Protein AF-A0AAC9NHQ9-F1 (afdb_monomer_lite)

Foldseek 3Di:
DDEDADACDPVNLVVQLDDDAADAAAEYEYDDLHELDDAGAHEEHQHAAYEYEYEDQYEHEQYEYEYEQHAQYEYEYANHEYYNYEYEYEAHENYEDEYNHAYEYYNYEYEYYQHAAAEYEYLAEYYNYEYYYAHDCPHPHAYEYEYRQDDDAYEHEQYEEEHHAHAQHEYEYHQPDAYEYEQYEEEYEQHAQYEYEYARHEYANYEYYYEAHAAYEYDYNAAEHEHYEEEAYQHAQYEYEYCAYEHYEYENYQHAQYEYYNVQHYDPYEYEDAAHAAYEYAQWADYEYEYHPDYQYEYEHEPPDVLGNFEYEYEPDDQVRYDYHYPDPPDQPDDWDWDDDPQWIWTDSDPGHIYIYHNDPDDDD

Structure (mmCIF, N/CA/C/O backbone):
data_AF-A0AAC9NHQ9-F1
#
_entry.id   AF-A0AAC9NHQ9-F1
#
loop_
_atom_site.group_PDB
_atom_site.id
_atom_site.type_symbol
_atom_site.label_atom_id
_atom_site.label_alt_id
_atom_site.label_comp_id
_atom_site.label_asym_id
_atom_site.label_entity_id
_atom_site.label_seq_id
_atom_site.pdbx_PDB_ins_code
_atom_site.Cartn_x
_atom_site.Cartn_y
_atom_site.Cartn_z
_atom_site.occupancy
_atom_site.B_iso_or_equiv
_atom_site.auth_seq_id
_atom_site.auth_comp_id
_atom_site.auth_asym_id
_atom_site.auth_atom_id
_atom_site.pdbx_PDB_model_num
ATOM 1 N N . MET A 1 1 ? -25.633 6.138 29.333 1.00 62.59 1 MET A N 1
ATOM 2 C CA . MET A 1 1 ? -24.219 5.994 29.745 1.00 62.59 1 MET A CA 1
ATOM 3 C C . MET A 1 1 ? -24.090 5.727 31.250 1.00 62.59 1 MET A C 1
ATOM 5 O O . MET A 1 1 ? -24.700 6.446 32.037 1.00 62.59 1 MET A O 1
ATOM 9 N N . LYS A 1 2 ? -23.334 4.700 31.672 1.00 65.81 2 LYS A N 1
ATOM 10 C CA . LYS A 1 2 ? -23.013 4.432 33.091 1.00 65.81 2 LYS A CA 1
ATOM 11 C C . LYS A 1 2 ? -21.568 4.845 33.380 1.00 65.81 2 LYS A C 1
ATOM 13 O O . LYS A 1 2 ? -20.637 4.289 32.806 1.00 65.81 2 LYS A O 1
ATOM 18 N N . THR A 1 3 ? -21.390 5.789 34.298 1.00 68.69 3 THR A N 1
ATOM 19 C CA . THR A 1 3 ? -20.071 6.279 34.723 1.00 68.69 3 THR A CA 1
ATOM 20 C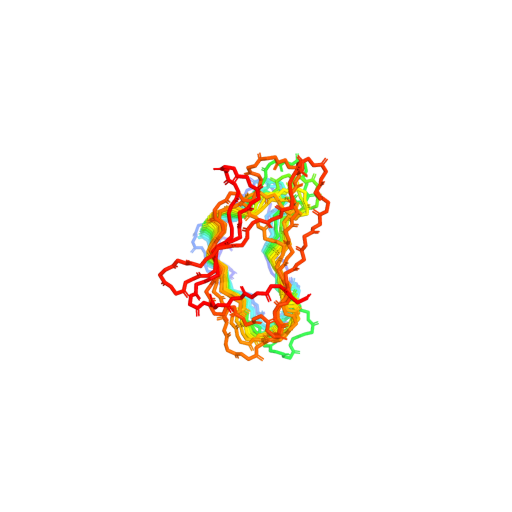 C . THR A 1 3 ? -19.572 5.521 35.950 1.00 68.69 3 THR A C 1
ATOM 22 O O . THR A 1 3 ? -20.324 5.317 36.907 1.00 68.69 3 THR A O 1
ATOM 25 N N . ILE A 1 4 ? -18.304 5.112 35.939 1.00 64.19 4 ILE A N 1
ATOM 26 C CA . ILE A 1 4 ? -17.660 4.365 37.022 1.00 64.19 4 ILE A CA 1
ATOM 27 C C . ILE A 1 4 ? -16.368 5.101 37.402 1.00 64.19 4 ILE A C 1
ATOM 29 O O . ILE A 1 4 ? -15.524 5.343 36.553 1.00 64.19 4 ILE A O 1
ATOM 33 N N . ASN A 1 5 ? -16.235 5.471 38.681 1.00 65.19 5 ASN A N 1
ATOM 34 C CA . ASN A 1 5 ? -15.087 6.222 39.227 1.00 65.19 5 ASN A CA 1
ATOM 35 C C . ASN A 1 5 ? -14.219 5.338 40.151 1.00 65.19 5 ASN A C 1
ATOM 37 O O . ASN A 1 5 ? -13.726 5.783 41.189 1.00 65.19 5 ASN A O 1
ATOM 41 N N . LYS A 1 6 ? -14.151 4.038 39.860 1.00 68.44 6 LYS A N 1
ATOM 42 C CA . LYS A 1 6 ? -13.441 3.007 40.633 1.00 68.44 6 LYS A CA 1
ATOM 43 C C . LYS A 1 6 ? -12.973 1.914 39.663 1.00 68.44 6 LYS A C 1
ATOM 45 O O . LYS A 1 6 ? -13.561 1.822 38.587 1.00 68.44 6 LYS A O 1
ATOM 50 N N . PRO A 1 7 ? -12.012 1.046 40.035 1.00 60.88 7 PRO A N 1
ATOM 51 C CA . PRO A 1 7 ? -11.641 -0.086 39.192 1.00 60.88 7 PRO A CA 1
ATOM 52 C C . PRO A 1 7 ? -12.875 -0.860 38.715 1.00 60.88 7 PRO A C 1
ATOM 54 O O . PRO A 1 7 ? -13.745 -1.192 39.530 1.00 60.88 7 PRO A O 1
ATOM 57 N N . PHE A 1 8 ? -12.957 -1.128 37.412 1.00 63.53 8 PHE A N 1
ATOM 58 C CA . PHE A 1 8 ? -14.065 -1.876 36.831 1.00 63.53 8 PHE A CA 1
ATOM 59 C C . PHE A 1 8 ? -13.963 -3.342 37.266 1.00 63.53 8 PHE A C 1
ATOM 61 O O . PHE A 1 8 ? -12.976 -4.020 36.989 1.00 63.53 8 PHE A O 1
ATOM 68 N N . THR A 1 9 ? -14.959 -3.829 38.006 1.00 60.94 9 THR A N 1
ATOM 69 C CA . THR A 1 9 ? -14.959 -5.193 38.557 1.00 60.94 9 THR A CA 1
ATOM 70 C C . THR A 1 9 ? -15.957 -6.099 37.842 1.00 60.94 9 THR A C 1
ATOM 72 O O . THR A 1 9 ? -16.913 -5.634 37.224 1.00 60.94 9 THR A O 1
ATOM 75 N N . ILE A 1 10 ? -15.809 -7.418 38.012 1.00 51.66 10 ILE A N 1
ATOM 76 C CA . ILE A 1 10 ? -16.763 -8.423 37.503 1.00 51.66 10 ILE A CA 1
ATOM 77 C C . ILE A 1 10 ? -18.204 -8.141 37.962 1.00 51.66 10 ILE A C 1
ATOM 79 O O . ILE A 1 10 ? -19.150 -8.344 37.204 1.00 51.66 10 IL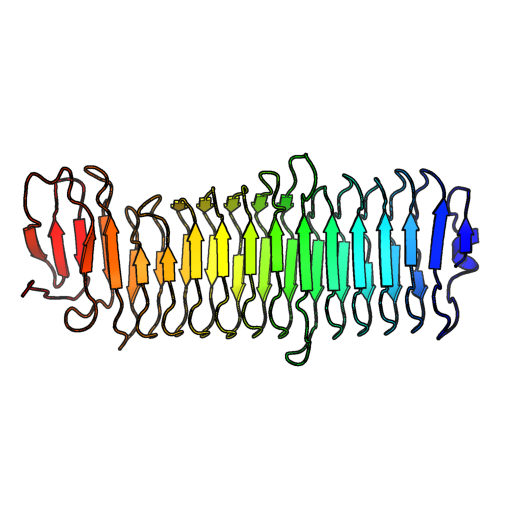E A O 1
ATOM 83 N N . ALA A 1 11 ? -18.386 -7.617 39.178 1.00 50.38 11 ALA A N 1
ATOM 84 C CA . ALA A 1 11 ? -19.703 -7.237 39.684 1.00 50.38 11 ALA A CA 1
ATOM 85 C C . ALA A 1 11 ? -20.326 -6.069 38.895 1.00 50.38 11 ALA A C 1
ATOM 87 O O . ALA A 1 11 ? -21.543 -6.030 38.717 1.00 50.38 11 ALA A O 1
ATOM 88 N N . ASP A 1 12 ? -19.505 -5.145 38.386 1.00 60.28 12 ASP A N 1
ATOM 89 C CA . ASP A 1 12 ? -19.971 -4.025 37.566 1.00 60.28 12 ASP A CA 1
ATOM 90 C C . ASP A 1 12 ? -20.407 -4.493 36.166 1.00 60.28 12 ASP A C 1
ATOM 92 O O . ASP A 1 12 ? -21.368 -3.943 35.621 1.00 60.28 12 ASP A O 1
ATOM 96 N N . ALA A 1 13 ? -19.756 -5.538 35.635 1.00 54.03 13 ALA A N 1
ATOM 97 C CA . ALA A 1 13 ? -20.045 -6.149 34.337 1.00 54.03 13 ALA A CA 1
ATOM 98 C C . ALA A 1 13 ? -21.298 -7.038 34.329 1.00 54.03 13 ALA A C 1
ATOM 100 O O . ALA A 1 13 ? -22.074 -7.006 33.375 1.00 54.03 13 ALA A O 1
ATOM 101 N N . LEU A 1 14 ? -21.543 -7.802 35.402 1.00 53.12 14 LEU A N 1
ATOM 102 C CA . LEU A 1 14 ? -22.734 -8.659 35.512 1.00 53.12 14 LEU A CA 1
ATOM 103 C C . LEU A 1 14 ? -24.044 -7.853 35.487 1.00 53.12 14 LEU A C 1
ATOM 105 O O . LEU A 1 14 ? -25.064 -8.353 35.019 1.00 53.12 14 LEU A O 1
ATOM 109 N N . GLY A 1 15 ? -24.013 -6.589 35.921 1.00 51.38 15 GLY A N 1
ATOM 110 C CA . GLY A 1 15 ? -25.149 -5.669 35.823 1.00 51.38 15 GLY A CA 1
ATOM 111 C C . GLY A 1 15 ? -25.357 -5.028 34.444 1.00 51.38 15 GLY A C 1
ATOM 112 O O . GLY A 1 15 ? -26.279 -4.231 34.304 1.00 51.38 15 GLY A O 1
ATOM 113 N N . LEU A 1 16 ? -24.501 -5.315 33.455 1.00 53.31 16 LEU A N 1
ATOM 114 C CA . LEU A 1 16 ? -24.476 -4.652 32.142 1.00 53.31 16 LEU A CA 1
ATOM 115 C C . LEU A 1 16 ? -24.485 -5.625 30.960 1.00 53.31 16 LEU A C 1
ATOM 117 O O . LEU A 1 16 ? -24.321 -5.186 29.828 1.00 53.31 16 LEU A O 1
ATOM 121 N N . SER A 1 17 ? -24.701 -6.925 31.196 1.00 50.94 17 SER A N 1
ATOM 122 C CA . SER A 1 17 ? -24.673 -7.949 30.134 1.00 50.94 17 SER A CA 1
ATOM 123 C C . SER A 1 17 ? -25.660 -7.707 28.976 1.00 50.94 17 SER A C 1
ATOM 125 O O . SER A 1 17 ? -25.557 -8.370 27.948 1.00 50.94 17 SER A O 1
ATOM 127 N N . TYR A 1 18 ? -26.573 -6.739 29.117 1.00 52.47 18 TYR A N 1
ATOM 128 C CA . TYR A 1 18 ? -27.372 -6.178 28.034 1.00 52.47 18 TYR A CA 1
ATOM 129 C C . TYR A 1 18 ? -27.864 -4.771 28.425 1.00 52.47 18 TYR A C 1
ATOM 131 O O . TYR A 1 18 ? -28.715 -4.647 29.312 1.00 52.47 18 TYR A O 1
ATOM 139 N N . ILE A 1 19 ? -27.341 -3.705 27.809 1.00 55.84 19 ILE A N 1
ATOM 140 C CA . ILE A 1 19 ? -27.966 -2.373 27.890 1.00 55.84 19 ILE A CA 1
ATOM 141 C C . ILE A 1 19 ? -28.959 -2.298 26.724 1.00 55.84 19 ILE A C 1
ATOM 143 O O . ILE A 1 19 ? -28.588 -2.507 25.577 1.00 55.84 19 ILE A O 1
ATOM 147 N N . GLY A 1 20 ? -30.243 -2.133 27.047 1.00 45.34 20 GLY A N 1
ATOM 148 C CA . GLY A 1 20 ? -31.373 -2.416 26.161 1.00 45.34 20 GLY A CA 1
ATOM 149 C C . GLY A 1 20 ? -31.352 -1.760 24.773 1.00 45.34 20 GLY A C 1
ATOM 150 O O . GLY A 1 20 ? -30.882 -0.646 24.578 1.00 45.34 20 GLY A O 1
ATOM 151 N N . ASN A 1 21 ? -31.949 -2.495 23.835 1.00 51.00 21 ASN A N 1
ATOM 152 C CA . ASN A 1 21 ? -32.133 -2.210 22.415 1.00 51.00 21 ASN A CA 1
ATOM 153 C C . ASN A 1 21 ? -32.737 -0.803 22.163 1.00 51.00 21 ASN A C 1
ATOM 155 O O . ASN A 1 21 ? -33.890 -0.580 22.528 1.00 51.00 21 ASN A O 1
ATOM 159 N N . GLN A 1 22 ? -31.990 0.081 21.482 1.00 58.03 22 GLN A N 1
ATOM 160 C CA . GLN A 1 22 ? -32.382 1.408 20.942 1.00 58.03 22 GLN A CA 1
ATOM 161 C C . GLN A 1 22 ? -32.220 2.661 21.827 1.00 58.03 22 GLN A C 1
ATOM 163 O O . GLN A 1 22 ? -32.812 3.692 21.516 1.00 58.03 22 GLN A O 1
ATOM 168 N N . ALA A 1 23 ? -31.465 2.624 22.925 1.00 63.53 23 ALA A N 1
ATOM 169 C CA . ALA A 1 23 ? -31.152 3.860 23.647 1.00 63.53 23 ALA A CA 1
ATOM 170 C C . ALA A 1 23 ? -29.860 4.480 23.107 1.00 63.53 23 ALA A C 1
ATOM 172 O O . ALA A 1 23 ? -28.808 3.886 23.305 1.00 63.53 23 ALA A O 1
ATOM 173 N N . ASP A 1 24 ? -29.935 5.670 22.509 1.00 74.44 24 ASP A N 1
ATOM 174 C CA . ASP A 1 24 ? -28.742 6.440 22.143 1.00 74.44 24 ASP A CA 1
ATOM 175 C C . ASP A 1 24 ? -27.872 6.726 23.379 1.00 74.44 24 ASP A C 1
ATOM 177 O O . ASP A 1 24 ? -28.383 6.967 24.485 1.00 74.44 24 ASP A O 1
ATOM 181 N N . ASN A 1 25 ? -26.558 6.811 23.186 1.00 80.12 25 ASN A N 1
ATOM 182 C CA . ASN A 1 25 ? -25.575 7.085 24.234 1.00 80.12 25 ASN A CA 1
ATOM 183 C C . ASN A 1 25 ? -25.546 6.009 25.341 1.00 80.12 25 ASN A C 1
ATOM 185 O O . ASN A 1 25 ? -25.343 6.310 26.538 1.00 80.12 25 ASN A O 1
ATOM 189 N N . ALA A 1 26 ? -25.786 4.741 24.999 1.00 78.25 26 ALA A N 1
ATOM 190 C CA . ALA A 1 26 ? -25.489 3.621 25.880 1.00 78.25 26 ALA A CA 1
ATOM 191 C C . ALA A 1 26 ? -23.968 3.451 26.011 1.00 78.25 26 ALA A C 1
ATOM 193 O O . ALA A 1 26 ? -23.188 3.942 25.208 1.00 78.25 26 ALA A O 1
ATOM 194 N N . GLY A 1 27 ? -23.504 2.821 27.092 1.00 78.69 27 GLY A N 1
ATOM 195 C CA . GLY A 1 27 ? -22.063 2.646 27.250 1.00 78.69 27 GLY A CA 1
ATOM 196 C C . GLY A 1 27 ? -21.517 2.683 28.660 1.00 78.69 27 GLY A C 1
ATOM 197 O O . GLY A 1 27 ? -22.241 2.901 29.643 1.00 78.69 27 GLY A O 1
ATOM 198 N N . ILE A 1 28 ? -20.204 2.491 28.721 1.00 82.25 28 ILE A N 1
ATOM 199 C CA . ILE A 1 28 ? -19.380 2.485 29.926 1.00 82.25 28 ILE A CA 1
ATOM 200 C C . ILE A 1 28 ? -18.349 3.597 29.796 1.00 82.25 28 ILE A C 1
ATOM 202 O O . ILE A 1 28 ? -17.604 3.652 28.823 1.00 82.25 28 ILE A O 1
ATOM 206 N N . THR A 1 29 ? -18.260 4.436 30.822 1.00 81.44 29 THR A N 1
ATOM 207 C CA . THR A 1 29 ? -17.157 5.386 30.966 1.00 81.44 29 THR A CA 1
ATOM 208 C C . THR A 1 29 ? -16.453 5.134 32.287 1.00 81.44 29 THR A C 1
ATOM 210 O O . THR A 1 29 ? -17.068 5.252 33.351 1.00 81.44 29 THR A O 1
ATOM 213 N N . GLU A 1 30 ? -15.168 4.801 32.218 1.00 78.62 30 GLU A N 1
ATOM 214 C CA . GLU A 1 30 ? -14.270 4.764 33.368 1.00 78.62 30 GLU A CA 1
ATOM 215 C C . GLU A 1 30 ? -13.594 6.132 33.499 1.00 78.62 30 GLU A C 1
ATOM 217 O O . GLU A 1 30 ? -12.924 6.596 32.576 1.00 78.62 30 GLU A O 1
ATOM 222 N N . ASN A 1 31 ? -13.808 6.797 34.634 1.00 74.56 31 ASN A N 1
ATOM 223 C CA . ASN A 1 31 ? -13.178 8.068 34.967 1.00 74.56 31 ASN A CA 1
ATOM 224 C C . ASN A 1 31 ? -12.060 7.828 35.984 1.00 74.56 31 ASN A C 1
ATOM 226 O O . ASN A 1 31 ? -12.259 7.927 37.198 1.00 74.56 31 ASN A O 1
ATOM 230 N N . GLY A 1 32 ? -10.866 7.564 35.469 1.00 65.62 32 GLY A N 1
ATOM 231 C CA . GLY A 1 32 ? -9.688 7.285 36.271 1.00 65.62 32 GLY A CA 1
ATOM 232 C C . GLY A 1 32 ? -8.511 6.871 35.398 1.00 65.62 32 GLY A C 1
ATOM 233 O O . GLY A 1 32 ? -8.497 7.115 34.200 1.00 65.62 32 GLY A O 1
ATOM 234 N N . ASN A 1 33 ? -7.493 6.281 36.021 1.00 77.94 33 ASN A N 1
ATOM 235 C CA . ASN A 1 33 ? -6.409 5.588 35.320 1.00 77.94 33 ASN A CA 1
ATOM 236 C C . ASN A 1 33 ? -6.621 4.068 35.424 1.00 77.94 33 ASN A C 1
ATOM 238 O O . ASN A 1 33 ? -5.652 3.328 35.599 1.00 77.94 33 ASN A O 1
ATOM 242 N N . TYR A 1 34 ? -7.877 3.609 35.447 1.00 80.50 34 TYR A N 1
ATOM 243 C CA . TYR A 1 34 ? -8.189 2.202 35.663 1.00 80.50 34 TYR A CA 1
ATOM 244 C C . TYR A 1 34 ? -8.486 1.503 34.344 1.00 80.50 34 TYR A C 1
ATOM 246 O O . TYR A 1 34 ? -9.043 2.081 33.420 1.00 80.50 34 TYR A O 1
ATOM 254 N N . ASP A 1 35 ? -8.131 0.225 34.277 1.00 83.94 35 ASP A N 1
ATOM 255 C CA . ASP A 1 35 ? -8.373 -0.570 33.084 1.00 83.94 35 ASP A CA 1
ATOM 256 C C . ASP A 1 35 ? -9.823 -1.065 33.029 1.00 83.94 35 ASP A C 1
ATOM 258 O O . ASP A 1 35 ? -10.351 -1.616 34.001 1.00 83.94 35 ASP A O 1
ATOM 262 N N . ILE A 1 36 ? -10.428 -0.993 31.845 1.00 83.19 36 ILE A N 1
ATOM 263 C CA . ILE A 1 36 ? -11.583 -1.810 31.475 1.00 83.19 36 ILE A CA 1
ATOM 264 C C . ILE A 1 36 ? -11.025 -3.155 31.005 1.00 83.19 36 ILE A C 1
ATOM 266 O O . ILE A 1 36 ? -10.720 -3.362 29.829 1.00 83.19 36 ILE A O 1
ATOM 270 N N . SER A 1 37 ? -10.817 -4.072 31.948 1.00 77.75 37 SER A N 1
ATOM 271 C CA . SER A 1 37 ? -10.199 -5.373 31.677 1.00 77.75 37 SER A CA 1
ATOM 272 C C . SER A 1 37 ? -10.883 -6.498 32.441 1.00 77.75 37 SER A C 1
ATOM 274 O O . SER A 1 37 ? -11.252 -6.286 33.593 1.00 77.75 37 SER A O 1
ATOM 276 N N . SER A 1 38 ? -11.042 -7.666 31.792 1.00 66.62 38 SER A N 1
ATOM 277 C CA . SER A 1 38 ? -11.276 -9.030 32.343 1.00 66.62 38 SER A CA 1
ATOM 278 C C . SER A 1 38 ? -12.282 -9.903 31.566 1.00 66.62 38 SER A C 1
ATOM 280 O O . SER A 1 38 ? -13.121 -10.581 32.157 1.00 66.62 38 SER A O 1
ATOM 282 N N . SER A 1 39 ? -12.155 -9.975 30.232 1.00 69.06 39 SER A N 1
ATOM 283 C CA . SER A 1 39 ? -12.914 -10.940 29.405 1.00 69.06 39 SER A CA 1
ATOM 284 C C . SER A 1 39 ? -14.423 -10.768 29.477 1.00 69.06 39 SER A C 1
ATOM 286 O O . SER A 1 39 ? -15.189 -11.730 29.400 1.00 69.06 39 SER A O 1
ATOM 288 N N . PHE A 1 40 ? -14.864 -9.518 29.593 1.00 77.81 40 PHE A N 1
ATOM 289 C CA . PHE A 1 40 ? -16.279 -9.199 29.590 1.00 77.81 40 PHE A CA 1
ATOM 290 C C . PHE A 1 40 ? -16.885 -9.337 28.205 1.00 77.81 40 PHE A C 1
ATOM 292 O O . PHE A 1 40 ? -16.243 -9.030 27.206 1.00 77.81 40 PHE A O 1
ATOM 299 N N . LYS A 1 41 ? -18.150 -9.760 28.173 1.00 84.38 41 LYS A N 1
ATOM 300 C CA . LYS A 1 41 ? -19.022 -9.588 27.014 1.00 84.38 41 LYS A CA 1
ATOM 301 C C . LYS A 1 41 ? -19.838 -8.327 27.238 1.00 84.38 41 LYS A C 1
ATOM 303 O O . LYS A 1 41 ? -20.648 -8.285 28.163 1.00 84.38 41 LYS A O 1
ATOM 308 N N . ILE A 1 42 ? -19.583 -7.315 26.426 1.00 85.94 42 ILE A N 1
ATOM 309 C CA . ILE A 1 42 ? -20.271 -6.033 26.456 1.00 85.94 42 ILE A CA 1
ATOM 310 C C . ILE A 1 42 ? -21.011 -5.912 25.130 1.00 85.94 42 ILE A C 1
ATOM 312 O O . ILE A 1 42 ? -20.382 -5.921 24.078 1.00 85.94 42 ILE A O 1
ATOM 316 N N . ALA A 1 43 ? -22.337 -5.841 25.192 1.00 86.25 43 ALA A N 1
ATOM 317 C CA . ALA A 1 43 ? -23.183 -5.663 24.023 1.00 86.25 43 ALA A CA 1
ATOM 318 C C . ALA A 1 43 ? -23.996 -4.380 24.189 1.00 86.25 43 ALA A C 1
ATOM 320 O O . ALA A 1 43 ? -24.753 -4.248 25.158 1.00 86.25 43 ALA A O 1
ATOM 321 N N . LEU A 1 44 ? -23.803 -3.454 23.257 1.00 86.00 44 LEU A N 1
ATOM 322 C CA . LEU A 1 44 ? -24.573 -2.227 23.112 1.00 86.00 44 LEU A CA 1
ATOM 323 C C . LEU A 1 44 ? -25.541 -2.384 21.927 1.00 86.00 44 LEU A C 1
ATOM 325 O O . LEU A 1 44 ? -25.382 -3.286 21.100 1.00 86.00 44 LEU A O 1
ATOM 329 N N . GLY A 1 45 ? -26.643 -1.637 21.963 1.00 81.75 45 GLY A N 1
ATOM 330 C CA . GLY A 1 45 ? -27.805 -1.867 21.105 1.00 81.75 45 GLY A CA 1
ATOM 331 C C . GLY A 1 45 ? -27.669 -1.187 19.743 1.00 81.75 45 GLY A C 1
ATOM 332 O O . GLY A 1 45 ? -26.576 -0.891 19.296 1.00 81.75 45 GLY A O 1
ATOM 333 N N . ASN A 1 46 ? -28.799 -0.937 19.078 1.00 88.38 46 ASN A N 1
ATOM 334 C CA . ASN A 1 46 ? -28.853 -0.119 17.855 1.00 88.38 46 ASN A CA 1
ATOM 335 C C . ASN A 1 46 ? -29.029 1.384 18.159 1.00 88.38 46 ASN A C 1
ATOM 337 O O . ASN A 1 46 ? -29.721 2.063 17.406 1.00 88.38 46 ASN A O 1
ATOM 341 N N . GLY A 1 47 ? -28.590 1.852 19.330 1.00 86.62 47 GLY A N 1
ATOM 342 C CA . GLY A 1 47 ? -28.635 3.279 19.652 1.00 86.62 47 GLY A CA 1
ATOM 343 C C . GLY A 1 47 ? -27.435 3.966 19.019 1.00 86.62 47 GLY A C 1
ATOM 344 O O . GLY A 1 47 ? -26.403 3.329 18.868 1.00 86.62 47 GLY A O 1
ATOM 345 N N . ASN A 1 48 ? -27.570 5.235 18.653 1.00 89.88 48 ASN A N 1
ATOM 346 C CA . ASN A 1 48 ? -26.434 5.997 18.144 1.00 89.88 48 ASN A CA 1
ATOM 347 C C . ASN A 1 48 ? -25.550 6.465 19.306 1.00 89.88 48 ASN A C 1
ATOM 349 O O . ASN A 1 48 ? -26.054 6.730 20.404 1.00 89.88 48 ASN A O 1
ATOM 353 N N . ASN A 1 49 ? -24.278 6.750 19.042 1.00 91.38 49 ASN A N 1
ATOM 354 C CA . ASN A 1 49 ? -23.335 7.293 20.021 1.00 91.38 49 ASN A CA 1
ATOM 355 C C . ASN A 1 49 ? -23.049 6.340 21.193 1.00 91.38 49 ASN A C 1
ATOM 357 O O . ASN A 1 49 ? -22.778 6.790 22.317 1.00 91.38 49 ASN A O 1
ATOM 361 N N . ASP A 1 50 ? -23.147 5.030 20.976 1.00 90.44 50 ASP A N 1
ATOM 362 C CA . ASP A 1 50 ? -22.848 4.043 21.999 1.00 90.44 50 ASP A CA 1
ATOM 363 C C . ASP A 1 50 ? -21.327 3.967 22.221 1.00 90.44 50 ASP A C 1
ATOM 365 O O . ASP A 1 50 ? -20.533 4.001 21.286 1.00 90.44 50 ASP A O 1
ATOM 369 N N . ALA A 1 51 ? -20.867 3.894 23.478 1.00 92.12 51 ALA A N 1
ATOM 370 C CA . ALA A 1 51 ? -19.439 4.081 23.760 1.00 92.12 51 ALA A CA 1
ATOM 371 C C . ALA A 1 51 ? -18.856 3.232 24.899 1.00 92.12 51 ALA A C 1
ATOM 373 O O . ALA A 1 51 ? -19.432 3.091 25.981 1.00 92.12 51 ALA A O 1
ATOM 374 N N . ILE A 1 52 ? -17.629 2.747 24.705 1.00 92.12 52 ILE A N 1
ATOM 375 C CA . ILE A 1 52 ? -16.757 2.186 25.743 1.00 92.12 52 ILE A CA 1
ATOM 376 C C . ILE A 1 52 ? -15.525 3.072 25.868 1.00 92.12 52 ILE A C 1
ATOM 378 O O . ILE A 1 52 ? -14.659 3.076 25.000 1.00 92.12 52 ILE A O 1
ATOM 382 N N . ILE A 1 53 ? -15.448 3.817 26.968 1.00 90.75 53 ILE A N 1
ATOM 383 C CA . ILE A 1 53 ? -14.442 4.858 27.170 1.00 90.75 53 ILE A CA 1
ATOM 384 C C . ILE A 1 53 ? -13.633 4.563 28.430 1.00 90.75 53 ILE A C 1
ATOM 386 O O . ILE A 1 53 ? -14.192 4.491 29.527 1.00 90.75 53 ILE A O 1
ATOM 390 N N . SER A 1 54 ? -12.312 4.477 28.281 1.00 90.06 54 SER A N 1
ATOM 391 C CA . SER A 1 54 ? -11.367 4.534 29.397 1.00 90.06 54 SER A CA 1
ATOM 392 C C . SER A 1 54 ? -10.642 5.878 29.391 1.00 90.06 54 SER A C 1
ATOM 394 O O . SER A 1 54 ? -9.795 6.146 28.534 1.00 90.06 54 SER A O 1
ATOM 396 N N . ASN A 1 55 ? -10.962 6.743 30.354 1.00 85.12 55 ASN A N 1
ATOM 397 C CA . ASN A 1 55 ? -10.271 8.021 30.491 1.00 85.12 55 ASN A CA 1
ATOM 398 C C . ASN A 1 55 ? -8.861 7.841 31.087 1.00 85.12 55 ASN A C 1
ATOM 400 O O . ASN A 1 55 ? -8.421 6.736 31.409 1.00 85.12 55 ASN A O 1
ATOM 404 N N . GLY A 1 56 ? -8.111 8.947 31.160 1.00 85.12 56 GLY A N 1
ATOM 405 C CA . GLY A 1 56 ? -6.753 8.956 31.705 1.00 85.12 56 GLY A CA 1
ATOM 406 C C . GLY A 1 56 ? -5.801 8.003 30.974 1.00 85.12 56 GLY A C 1
ATOM 407 O O . GLY A 1 56 ? -5.817 7.911 29.745 1.00 85.12 56 GLY A O 1
ATOM 408 N N . SER A 1 57 ? -4.955 7.313 31.740 1.00 86.75 57 SER A N 1
ATOM 409 C CA . SER A 1 57 ? -4.032 6.282 31.245 1.00 86.75 57 SER A CA 1
ATOM 410 C C . SER A 1 57 ? -4.595 4.857 31.329 1.00 86.75 57 SER A C 1
ATOM 412 O O . SER A 1 57 ? -3.826 3.904 31.207 1.00 86.75 57 SER A O 1
ATOM 414 N N . GLY A 1 58 ? -5.893 4.700 31.611 1.00 88.50 58 GLY A N 1
ATOM 415 C CA . GLY A 1 58 ? -6.538 3.390 31.688 1.00 88.50 58 GLY A CA 1
ATOM 416 C C . GLY A 1 58 ? -6.608 2.709 30.321 1.00 88.50 58 GLY A C 1
ATOM 417 O O . GLY A 1 58 ? -6.767 3.370 29.292 1.00 88.50 58 GLY A O 1
ATOM 418 N N . ASN A 1 59 ? -6.455 1.389 30.306 1.00 92.56 59 ASN A N 1
ATOM 419 C CA . ASN A 1 59 ? -6.467 0.573 29.097 1.00 92.56 59 ASN A CA 1
ATOM 420 C C . ASN A 1 59 ? -7.810 -0.153 28.914 1.00 92.56 59 ASN A C 1
ATOM 422 O O . ASN A 1 59 ? -8.485 -0.491 29.884 1.00 92.56 59 ASN A O 1
ATOM 426 N N . ILE A 1 60 ? -8.148 -0.508 27.676 1.00 94.25 60 ILE A N 1
ATOM 427 C CA . ILE A 1 60 ? -9.244 -1.435 27.362 1.00 94.25 60 ILE A CA 1
ATOM 428 C C . ILE A 1 60 ? -8.609 -2.753 26.926 1.00 94.25 60 ILE A C 1
ATOM 430 O O . ILE A 1 60 ? -8.031 -2.831 25.842 1.00 94.25 60 ILE A O 1
ATOM 434 N N . ASN A 1 61 ? -8.675 -3.783 27.773 1.00 94.31 61 ASN A N 1
ATOM 435 C CA . ASN A 1 61 ? -7.917 -5.019 27.569 1.00 94.31 61 ASN A CA 1
ATOM 436 C C . ASN A 1 61 ? -8.777 -6.287 27.612 1.00 94.31 61 ASN A C 1
ATOM 438 O O . ASN A 1 61 ? -9.474 -6.546 28.596 1.00 94.31 61 ASN A O 1
ATOM 442 N N . ASN A 1 62 ? -8.576 -7.162 26.625 1.00 94.00 62 ASN A N 1
ATOM 443 C CA . ASN A 1 62 ? -9.063 -8.541 26.611 1.00 94.00 62 ASN A CA 1
ATOM 444 C C . ASN A 1 62 ? -10.583 -8.671 26.773 1.00 94.00 62 ASN A C 1
ATOM 446 O O . ASN A 1 62 ? -11.033 -9.538 27.519 1.00 94.00 62 ASN A O 1
ATOM 450 N N . ASN A 1 63 ? -11.373 -7.812 26.130 1.00 92.25 63 ASN A N 1
ATOM 451 C CA . ASN A 1 63 ? -12.838 -7.839 26.178 1.0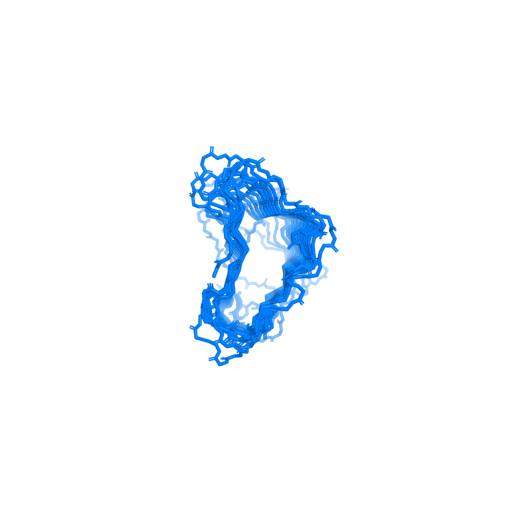0 92.25 63 ASN A CA 1
ATOM 452 C C . ASN A 1 63 ? -13.449 -8.316 24.852 1.00 92.25 63 ASN A C 1
ATOM 454 O O . ASN A 1 63 ? -12.802 -8.301 23.810 1.00 92.25 63 ASN A O 1
ATOM 458 N N . HIS A 1 64 ? -14.719 -8.709 24.900 1.00 94.00 64 HIS A N 1
ATOM 459 C CA . HIS A 1 64 ? -15.584 -8.937 23.746 1.00 94.00 64 HIS A CA 1
ATOM 460 C C . HIS A 1 64 ? -16.630 -7.822 23.723 1.00 94.00 64 HIS A C 1
ATOM 462 O O . HIS A 1 64 ? -17.515 -7.794 24.578 1.00 94.00 64 HIS A O 1
ATOM 468 N N . ILE A 1 65 ? -16.510 -6.900 22.778 1.00 94.25 65 ILE A N 1
ATOM 469 C CA . ILE A 1 65 ? -17.334 -5.700 22.663 1.00 94.25 65 ILE A CA 1
ATOM 470 C C . ILE A 1 65 ? -18.101 -5.785 21.347 1.00 94.25 65 ILE A C 1
ATOM 472 O O . ILE A 1 65 ? -17.501 -6.023 20.301 1.00 94.25 65 ILE A O 1
ATOM 476 N N . SER A 1 66 ? -19.417 -5.613 21.394 1.00 94.50 66 SER A N 1
ATOM 477 C CA . SER A 1 66 ? -20.258 -5.567 20.202 1.00 94.50 66 SER A CA 1
ATOM 478 C C . SER A 1 66 ? -21.218 -4.390 20.259 1.00 94.50 66 SER A C 1
ATOM 480 O O . SER A 1 66 ? -21.916 -4.230 21.263 1.00 94.50 66 SER A O 1
ATOM 482 N N . PHE A 1 67 ? -21.291 -3.642 19.171 1.00 94.25 67 PHE A N 1
ATOM 483 C CA . PHE A 1 67 ? -22.265 -2.586 18.937 1.00 94.25 67 PHE A CA 1
ATOM 484 C C . PHE A 1 67 ? -23.297 -3.049 17.906 1.00 94.25 67 PHE A C 1
ATOM 486 O O . PHE A 1 67 ? -23.050 -3.996 17.149 1.00 94.25 67 PHE A O 1
ATOM 493 N N . GLY A 1 68 ? -24.483 -2.444 17.931 1.00 92.19 68 GLY A N 1
ATOM 494 C CA . GLY A 1 68 ? -25.526 -2.684 16.941 1.00 92.19 68 GLY A CA 1
ATOM 495 C C . GLY A 1 68 ? -25.317 -1.849 15.681 1.00 92.19 68 GLY A C 1
ATOM 496 O O . GLY A 1 68 ? -24.196 -1.544 15.303 1.00 92.19 68 GLY A O 1
ATOM 497 N N . ASN A 1 69 ? -26.414 -1.521 15.000 1.00 93.50 69 ASN A N 1
ATOM 498 C CA . ASN A 1 69 ? -26.395 -0.721 13.767 1.00 93.50 69 ASN A CA 1
ATOM 499 C C . ASN A 1 69 ? -26.608 0.781 14.015 1.00 93.50 69 ASN A C 1
ATOM 501 O O . ASN A 1 69 ? -27.150 1.450 13.138 1.00 93.50 69 ASN A O 1
ATOM 505 N N . GLY A 1 70 ? -26.329 1.262 15.226 1.00 92.06 70 GLY A N 1
ATOM 506 C CA . GLY A 1 70 ? -26.368 2.694 15.505 1.00 92.06 70 GLY A CA 1
ATOM 507 C C . GLY A 1 70 ? -25.196 3.396 14.834 1.00 92.06 70 GLY A C 1
ATOM 508 O O . GLY A 1 70 ? -24.191 2.757 14.550 1.00 92.06 70 GLY A O 1
ATOM 509 N N . ASP A 1 71 ? -25.359 4.680 14.544 1.00 94.06 71 ASP A N 1
ATOM 510 C CA . ASP A 1 71 ? -24.277 5.519 14.030 1.00 94.06 71 ASP A CA 1
ATOM 511 C C . ASP A 1 71 ? -23.418 6.064 15.183 1.00 94.06 71 ASP A C 1
ATOM 513 O O . ASP A 1 71 ? -23.916 6.264 16.295 1.00 94.06 71 ASP A O 1
ATOM 517 N N . ASP A 1 72 ? -22.176 6.428 14.882 1.00 95.12 72 ASP A N 1
ATOM 518 C CA . ASP A 1 72 ? -21.251 7.115 15.779 1.00 95.12 72 ASP A CA 1
ATOM 519 C C . ASP A 1 72 ? -20.847 6.282 17.008 1.00 95.12 72 ASP A C 1
ATOM 521 O O . ASP A 1 72 ? -20.811 6.807 18.116 1.00 95.12 72 ASP A O 1
ATOM 525 N N . ASP A 1 73 ? -20.538 4.990 16.879 1.00 95.00 73 ASP A N 1
ATOM 526 C CA . ASP A 1 73 ? -20.164 4.176 18.041 1.00 95.00 73 ASP A CA 1
ATOM 527 C C . ASP A 1 73 ? -18.650 4.191 18.333 1.00 95.00 73 ASP A C 1
ATOM 529 O O . ASP A 1 73 ? -17.806 4.227 17.437 1.00 95.00 73 ASP A O 1
ATOM 533 N N . PHE A 1 74 ? -18.258 4.128 19.614 1.00 95.50 74 PHE A N 1
ATOM 534 C CA . PHE A 1 74 ? -16.867 4.355 20.037 1.00 95.50 74 PHE A CA 1
ATOM 535 C C . PHE A 1 74 ? -16.298 3.282 20.974 1.00 95.50 74 PHE A C 1
ATOM 537 O O . PHE A 1 74 ? -16.842 2.987 22.039 1.00 95.50 74 PHE A O 1
ATOM 544 N N . VAL A 1 75 ? -15.082 2.816 20.684 1.00 97.06 75 VAL A N 1
ATOM 545 C CA . VAL A 1 75 ? -14.154 2.251 21.679 1.00 97.06 75 VAL A CA 1
ATOM 546 C C . VAL A 1 75 ? -12.964 3.188 21.808 1.00 97.06 75 VAL A C 1
ATOM 548 O O . VAL A 1 75 ? -12.181 3.329 20.871 1.00 97.06 75 VAL A O 1
ATOM 551 N N . LEU A 1 76 ? -12.818 3.826 22.970 1.00 95.44 76 LEU A N 1
ATOM 552 C CA . LEU A 1 76 ? -11.920 4.964 23.128 1.00 95.44 76 LEU A CA 1
ATOM 553 C C . LEU A 1 76 ? -11.051 4.897 24.385 1.00 95.44 76 LEU A C 1
ATOM 555 O O . LEU A 1 76 ? -11.534 4.639 25.490 1.00 95.44 76 LEU A O 1
ATOM 559 N N . THR A 1 77 ? -9.770 5.240 24.233 1.00 93.88 77 THR A N 1
ATOM 560 C CA . THR A 1 77 ? -8.894 5.614 25.355 1.00 93.88 77 THR A CA 1
ATOM 561 C C . THR A 1 77 ? -8.270 6.992 25.134 1.00 93.88 77 THR A C 1
ATOM 563 O O . THR A 1 77 ? -7.989 7.396 24.007 1.00 93.88 77 THR A O 1
ATOM 566 N N . ASN A 1 78 ? -8.018 7.742 26.211 1.00 90.88 78 ASN A N 1
ATOM 567 C CA . ASN A 1 78 ? -7.345 9.043 26.080 1.00 90.88 78 ASN A CA 1
ATOM 568 C C . ASN A 1 78 ? -5.826 8.903 25.991 1.00 90.88 78 ASN A C 1
ATOM 570 O O . ASN A 1 78 ? -5.215 9.524 25.137 1.00 90.88 78 ASN A O 1
ATOM 574 N N . TYR A 1 79 ? -5.196 8.114 26.861 1.00 90.19 79 TYR A N 1
ATOM 575 C CA . TYR A 1 79 ? -3.737 7.916 26.847 1.00 90.19 79 TYR A CA 1
ATOM 576 C C . TYR A 1 79 ? -3.312 6.462 27.062 1.00 90.19 79 TYR A C 1
ATOM 578 O O . TYR A 1 79 ? -2.136 6.146 26.892 1.00 90.19 79 TYR A O 1
ATOM 586 N N . GLY A 1 80 ? -4.238 5.589 27.466 1.00 92.75 80 GLY A N 1
ATOM 587 C CA . GLY A 1 80 ? -3.979 4.158 27.592 1.00 92.75 80 GLY A CA 1
ATOM 588 C C . GLY A 1 80 ? -4.082 3.425 26.259 1.00 92.75 80 GLY A C 1
ATOM 589 O O . GLY A 1 80 ? -4.245 4.027 25.202 1.00 92.75 80 GLY A O 1
ATOM 590 N N . ASN A 1 81 ? -3.998 2.106 26.315 1.00 95.31 81 ASN A N 1
ATOM 591 C CA . ASN A 1 81 ? -3.946 1.224 25.155 1.00 95.31 81 ASN A CA 1
ATOM 592 C C . ASN A 1 81 ? -5.264 0.466 24.961 1.00 95.31 81 ASN A C 1
ATOM 594 O O . ASN A 1 81 ? -6.020 0.264 25.914 1.00 95.31 81 ASN A O 1
ATOM 598 N N . ILE A 1 82 ? -5.490 -0.030 23.747 1.00 97.62 82 ILE A N 1
ATOM 599 C CA . ILE A 1 82 ? -6.581 -0.957 23.425 1.00 97.62 82 ILE A CA 1
ATOM 600 C C . ILE A 1 82 ? -5.930 -2.274 23.001 1.00 97.62 82 ILE A C 1
ATOM 602 O O . ILE A 1 82 ? -5.356 -2.341 21.912 1.00 97.62 82 ILE A O 1
ATOM 606 N N . ASN A 1 83 ? -5.967 -3.308 23.854 1.00 97.12 83 ASN A N 1
ATOM 607 C CA . ASN A 1 83 ? -5.231 -4.552 23.599 1.00 97.12 83 ASN A CA 1
ATOM 608 C C . ASN A 1 83 ? -6.052 -5.836 23.721 1.00 97.12 83 ASN A C 1
ATOM 610 O O . ASN A 1 83 ? -6.784 -6.032 24.689 1.00 97.12 83 ASN A O 1
ATOM 614 N N . GLY A 1 84 ? -5.828 -6.779 22.806 1.00 96.69 84 GLY A N 1
ATOM 615 C CA . GLY A 1 84 ? -6.341 -8.147 22.946 1.00 96.69 84 GLY A CA 1
ATOM 616 C C . GLY A 1 84 ? -7.866 -8.270 22.903 1.00 96.69 84 GLY A C 1
ATOM 617 O O . GLY A 1 84 ? -8.409 -9.275 23.357 1.00 96.69 84 GLY A O 1
ATOM 618 N N . ASN A 1 85 ? -8.581 -7.250 22.428 1.00 97.75 85 ASN A N 1
ATOM 619 C CA . ASN A 1 85 ? -10.039 -7.246 22.396 1.00 97.75 85 ASN A CA 1
ATOM 620 C C . ASN A 1 85 ? -10.572 -7.890 21.112 1.00 97.75 85 ASN A C 1
ATOM 622 O O . ASN A 1 85 ? -9.938 -7.841 20.061 1.00 97.75 85 ASN A O 1
ATOM 626 N N . THR A 1 86 ? -11.781 -8.439 21.195 1.00 97.81 86 THR A N 1
ATOM 627 C CA . THR A 1 86 ? -12.654 -8.664 20.040 1.00 97.81 86 THR A CA 1
ATOM 628 C C . THR A 1 86 ? -13.679 -7.539 20.020 1.00 97.81 86 THR A C 1
ATOM 630 O O . THR A 1 86 ? -14.447 -7.417 20.971 1.00 97.81 86 THR A O 1
ATOM 633 N N . ILE A 1 87 ? -13.675 -6.710 18.982 1.00 98.06 87 ILE A N 1
ATOM 634 C CA . ILE A 1 87 ? -14.545 -5.541 18.831 1.00 98.06 87 ILE A CA 1
ATOM 635 C C . ILE A 1 87 ? -15.317 -5.705 17.526 1.00 98.06 87 ILE A C 1
ATOM 637 O O . ILE A 1 87 ? -14.706 -5.931 16.485 1.00 98.06 87 ILE A O 1
ATOM 641 N N . SER A 1 88 ? -16.641 -5.605 17.578 1.00 97.75 88 SER A N 1
ATOM 642 C CA . SER A 1 88 ? -17.491 -5.648 16.392 1.00 97.75 88 SER A CA 1
ATOM 643 C C . SER A 1 88 ? -18.463 -4.483 16.393 1.00 97.75 88 SER A C 1
ATOM 645 O O . SER A 1 88 ? -19.207 -4.317 17.356 1.00 97.75 88 SER A O 1
ATOM 647 N N . PHE A 1 89 ? -18.504 -3.751 15.293 1.00 97.44 89 PHE A N 1
ATOM 648 C CA . PHE A 1 89 ? -19.536 -2.769 14.997 1.00 97.44 89 PHE A CA 1
ATOM 649 C C . PHE A 1 89 ? -20.553 -3.354 14.017 1.00 97.44 89 PHE A C 1
ATOM 651 O O . PHE A 1 89 ? -20.248 -4.316 13.300 1.00 97.44 89 PHE A O 1
ATOM 658 N N . GLY A 1 90 ? -21.777 -2.828 14.037 1.00 95.38 90 GLY A N 1
ATOM 659 C CA . GLY A 1 90 ? -22.801 -3.168 13.059 1.00 95.38 90 GLY A CA 1
ATOM 660 C C . GLY A 1 90 ? -22.625 -2.370 11.772 1.00 95.38 90 GLY A C 1
ATOM 661 O O . GLY A 1 90 ? -21.513 -2.169 11.297 1.00 95.38 90 GLY A O 1
ATOM 662 N N . SER A 1 91 ? -23.744 -1.997 11.152 1.00 94.12 91 SER A N 1
ATOM 663 C CA . SER A 1 91 ? -23.762 -1.318 9.843 1.00 94.12 91 SER A CA 1
ATOM 664 C C . SER A 1 91 ? -24.094 0.175 9.924 1.00 94.12 91 SER A C 1
ATOM 666 O O . SER A 1 91 ? -24.598 0.724 8.944 1.00 94.12 91 SER A O 1
ATOM 668 N N . GLY A 1 92 ? -23.890 0.793 11.087 1.00 92.19 92 GLY A N 1
ATOM 669 C CA . GLY A 1 92 ? -24.039 2.236 11.245 1.00 92.19 92 GLY A CA 1
ATOM 670 C C . GLY A 1 92 ? -22.898 2.999 10.587 1.00 92.19 92 GLY A C 1
ATOM 671 O O . GLY A 1 92 ? -21.929 2.418 10.104 1.00 92.19 92 GLY A O 1
ATOM 672 N N . MET A 1 93 ? -23.036 4.309 10.488 1.00 93.50 93 MET A N 1
ATOM 673 C CA . MET A 1 93 ? -21.983 5.177 9.979 1.00 93.50 93 MET A CA 1
ATOM 674 C C . MET A 1 93 ? -21.084 5.673 11.112 1.00 93.50 93 MET A C 1
ATOM 676 O O . MET A 1 93 ? -21.555 5.843 12.227 1.00 93.50 93 MET A O 1
ATOM 680 N N . TYR A 1 94 ? -19.837 6.026 10.795 1.00 95.06 94 TYR A N 1
ATOM 681 C CA . TYR A 1 94 ? -18.933 6.735 11.710 1.00 95.06 94 TYR A CA 1
ATOM 682 C C . TYR A 1 94 ? -18.572 5.952 12.982 1.00 95.06 94 TYR A C 1
ATOM 684 O O . TYR A 1 94 ? -18.596 6.488 14.080 1.00 95.06 94 TYR A O 1
ATOM 692 N N . ASP A 1 95 ? -18.170 4.694 12.849 1.00 96.50 95 ASP A N 1
ATOM 693 C CA . ASP A 1 95 ? -17.744 3.890 13.998 1.00 96.50 95 ASP A CA 1
ATOM 694 C C . ASP A 1 95 ? -16.229 3.980 14.232 1.00 96.50 95 ASP A C 1
ATOM 696 O O . ASP A 1 95 ? -15.429 3.934 13.294 1.00 96.50 95 ASP A O 1
ATOM 700 N N . PHE A 1 96 ? -15.797 4.046 15.493 1.00 97.62 96 PHE A N 1
ATOM 701 C CA . PHE A 1 96 ? -14.405 4.339 15.840 1.00 97.62 96 PHE A CA 1
ATOM 702 C C . PHE A 1 96 ? -13.812 3.398 16.893 1.00 97.62 96 PHE A C 1
ATOM 704 O O . PHE A 1 96 ? -14.315 3.250 18.008 1.00 97.62 96 PHE A O 1
ATOM 711 N N . VAL A 1 97 ? -12.616 2.883 16.603 1.00 98.19 97 VAL A N 1
ATOM 712 C CA . VAL A 1 97 ? -11.641 2.440 17.609 1.00 98.19 97 VAL A CA 1
ATOM 713 C C . VAL A 1 97 ? -10.532 3.480 17.670 1.00 98.19 97 VAL A C 1
ATOM 715 O O . VAL A 1 97 ? -9.698 3.559 16.768 1.00 98.19 97 VAL A O 1
ATOM 718 N N . TYR A 1 98 ? -10.518 4.287 18.727 1.00 96.31 98 TYR A N 1
ATOM 719 C CA . TYR A 1 98 ? -9.723 5.509 18.766 1.00 96.31 98 TYR A CA 1
ATOM 720 C C . TYR A 1 98 ? -8.892 5.655 20.041 1.00 96.31 98 TYR A C 1
ATOM 722 O O . TYR A 1 98 ? -9.358 5.406 21.152 1.00 96.31 98 TYR A O 1
ATOM 730 N N . ILE A 1 99 ? -7.658 6.134 19.891 1.00 93.88 99 ILE A N 1
ATOM 731 C CA . ILE A 1 99 ? -6.833 6.582 21.014 1.00 93.88 99 ILE A CA 1
ATOM 732 C C . ILE A 1 99 ? -6.464 8.049 20.814 1.00 93.88 99 ILE A C 1
ATOM 734 O O . ILE A 1 99 ? -5.700 8.392 19.913 1.00 93.88 99 ILE A O 1
ATOM 738 N N . GLY A 1 100 ? -6.953 8.914 21.706 1.00 89.12 100 GLY A N 1
ATOM 739 C CA . GLY A 1 100 ? -6.730 10.363 21.617 1.00 89.12 100 GLY A CA 1
ATOM 740 C C . GLY A 1 100 ? -5.292 10.811 21.889 1.00 89.12 100 GLY A C 1
ATOM 741 O O . GLY A 1 100 ? -4.892 11.901 21.493 1.00 89.12 100 GLY A O 1
ATOM 742 N N . GLY A 1 101 ? -4.504 9.978 22.560 1.00 88.19 101 GLY A N 1
ATOM 743 C CA . GLY A 1 101 ? -3.132 10.245 22.983 1.00 88.19 101 GLY A CA 1
ATOM 744 C C . GLY A 1 101 ? -2.154 9.230 22.403 1.00 88.19 101 GLY A C 1
ATOM 745 O O . GLY A 1 101 ? -2.385 8.673 21.338 1.00 88.19 101 GLY A O 1
ATOM 746 N N . ILE A 1 102 ? -1.039 8.995 23.099 1.00 87.25 102 ILE A N 1
ATOM 747 C CA . ILE A 1 102 ? 0.106 8.207 22.597 1.00 87.25 102 ILE A CA 1
ATOM 748 C C . ILE A 1 102 ? 0.003 6.686 22.823 1.00 87.25 102 ILE A C 1
ATOM 750 O O . ILE A 1 102 ? 0.994 5.970 22.671 1.00 87.25 102 ILE A O 1
ATOM 754 N N . GLY A 1 103 ? -1.161 6.187 23.238 1.00 92.25 103 GLY A N 1
ATOM 755 C CA . GLY A 1 103 ? -1.377 4.756 23.460 1.00 92.25 103 GLY A CA 1
ATOM 756 C C . GLY A 1 103 ? -1.361 3.956 22.157 1.00 92.25 103 GLY A C 1
ATOM 757 O O . GLY A 1 103 ? -1.394 4.513 21.070 1.00 92.25 103 GLY A O 1
ATOM 758 N N . SER A 1 104 ? -1.295 2.634 22.236 1.00 94.56 104 SER A N 1
ATOM 759 C CA . SER A 1 104 ? -1.252 1.753 21.062 1.00 94.56 104 SER A CA 1
ATOM 760 C C . SER A 1 104 ? -2.480 0.849 20.979 1.00 94.56 104 SER A C 1
ATOM 762 O O . SER A 1 104 ? -3.092 0.512 21.995 1.00 94.56 104 SER A O 1
ATOM 764 N N . ILE A 1 105 ? -2.818 0.437 19.757 1.00 98.00 105 ILE A N 1
ATOM 765 C CA . ILE A 1 105 ? -3.867 -0.543 19.462 1.00 98.00 105 ILE A CA 1
ATOM 766 C C . ILE A 1 105 ? -3.159 -1.843 19.084 1.00 98.00 105 ILE A C 1
ATOM 768 O O . ILE A 1 105 ? -2.539 -1.918 18.021 1.00 98.00 105 ILE A O 1
ATOM 772 N N . THR A 1 106 ? -3.177 -2.850 19.963 1.00 98.31 106 THR A N 1
ATOM 773 C CA . THR A 1 106 ? -2.355 -4.061 19.778 1.00 98.31 106 THR A CA 1
ATOM 774 C C . THR A 1 106 ? -3.111 -5.372 19.965 1.00 98.31 106 THR A C 1
ATOM 776 O O . THR A 1 106 ? -3.738 -5.600 20.996 1.00 98.31 106 THR A O 1
ATOM 779 N N . GLY A 1 107 ? -2.967 -6.309 19.027 1.00 98.31 107 GLY A N 1
ATOM 780 C CA . GLY A 1 107 ? -3.453 -7.679 19.229 1.00 98.31 107 GLY A CA 1
ATOM 781 C C . GLY A 1 107 ? -4.976 -7.829 19.228 1.00 98.31 107 GLY A C 1
ATOM 782 O O . GLY A 1 107 ? -5.481 -8.775 19.825 1.00 98.31 107 GLY A O 1
ATOM 783 N N . ASN A 1 108 ? -5.718 -6.894 18.634 1.00 98.69 108 ASN A N 1
ATOM 784 C CA . ASN A 1 108 ? -7.179 -6.924 18.604 1.00 98.69 108 ASN A CA 1
ATOM 785 C C . ASN A 1 108 ? -7.709 -7.627 17.345 1.00 98.69 108 ASN A C 1
ATOM 787 O O . ASN A 1 108 ? -7.056 -7.650 16.302 1.00 98.69 108 ASN A O 1
ATOM 791 N N . SER A 1 109 ? -8.927 -8.152 17.441 1.00 98.56 109 SER A N 1
ATOM 792 C CA . SER A 1 109 ? -9.777 -8.499 16.303 1.00 98.56 109 SER A CA 1
ATOM 793 C C . SER A 1 109 ? -10.876 -7.448 16.213 1.00 98.56 109 SER A C 1
ATOM 795 O O . SER A 1 109 ? -11.714 -7.384 17.107 1.00 98.56 109 SER A O 1
ATOM 797 N N . ILE A 1 110 ? -10.857 -6.618 15.176 1.00 98.75 110 ILE A N 1
ATOM 798 C CA . ILE A 1 110 ? -11.770 -5.489 14.989 1.00 98.75 110 ILE A CA 1
ATOM 799 C C . ILE A 1 110 ? -12.529 -5.711 13.683 1.00 98.75 110 ILE A C 1
ATOM 801 O O . ILE A 1 110 ? -11.904 -5.914 12.644 1.00 98.75 110 ILE A O 1
ATOM 805 N N . SER A 1 111 ? -13.857 -5.685 13.733 1.00 98.31 111 SER A N 1
ATOM 806 C CA . SER A 1 111 ? -14.701 -5.802 12.546 1.00 98.31 111 SER A CA 1
ATOM 807 C C . SER A 1 111 ? -15.757 -4.709 12.492 1.00 98.31 111 SER A C 1
ATOM 809 O O . SER A 1 111 ? -16.456 -4.484 13.478 1.00 98.31 111 SER A O 1
ATOM 811 N N . PHE A 1 112 ? -15.912 -4.100 11.327 1.00 98.12 112 PHE A N 1
ATOM 812 C CA . PHE A 1 112 ? -16.994 -3.183 10.994 1.00 98.12 112 PHE A CA 1
ATOM 813 C C . PHE A 1 112 ? -17.949 -3.886 10.027 1.00 98.12 112 PHE A C 1
ATOM 815 O O . PHE A 1 112 ? -17.517 -4.692 9.197 1.00 98.12 112 PHE A O 1
ATOM 822 N N . GLY A 1 113 ? -19.254 -3.651 10.179 1.00 96.00 113 GLY A N 1
ATOM 823 C CA . GLY A 1 113 ? -20.265 -4.181 9.267 1.00 96.00 113 GLY A CA 1
ATOM 824 C C . GLY A 1 113 ? -20.268 -3.440 7.930 1.00 96.00 113 GLY A C 1
ATOM 825 O O . GLY A 1 113 ? -19.243 -2.942 7.483 1.00 96.00 113 GLY A O 1
ATOM 826 N N . SER A 1 114 ? -21.433 -3.348 7.283 1.00 94.25 114 SER A N 1
ATOM 827 C CA . SER A 1 114 ? -21.569 -2.641 5.998 1.00 94.25 114 SER A CA 1
ATOM 828 C C . SER A 1 114 ? -21.758 -1.128 6.135 1.00 94.25 114 SER A C 1
ATOM 830 O O . SER A 1 114 ? -22.289 -0.480 5.231 1.00 94.25 114 SER A O 1
ATOM 832 N N . GLY A 1 115 ? -21.396 -0.591 7.296 1.00 91.00 115 GLY A N 1
ATOM 833 C CA . GLY A 1 115 ? -21.411 0.827 7.618 1.00 91.00 115 GLY A CA 1
ATOM 834 C C . GLY A 1 115 ? -20.399 1.618 6.800 1.00 91.00 115 GLY A C 1
ATOM 835 O O . GLY A 1 115 ? -19.509 1.032 6.195 1.00 91.00 115 GLY A O 1
ATOM 836 N N . SER A 1 116 ? -20.554 2.940 6.720 1.00 90.38 116 SER A N 1
ATOM 837 C CA . SER A 1 116 ? -19.548 3.814 6.091 1.00 90.38 116 SER A CA 1
ATOM 838 C C . SER A 1 116 ? -18.704 4.498 7.161 1.00 90.38 116 SER A C 1
ATOM 840 O O . SER A 1 116 ? -19.243 4.876 8.201 1.00 90.38 116 SER A O 1
ATOM 842 N N . PHE A 1 117 ? -17.440 4.785 6.859 1.00 94.62 117 PHE A N 1
ATOM 843 C CA . PHE A 1 117 ? -16.536 5.538 7.728 1.00 94.62 117 PHE A CA 1
ATOM 844 C C . PHE A 1 117 ? -16.196 4.820 9.047 1.00 94.62 117 PHE A C 1
ATOM 846 O O . PHE A 1 117 ? -16.151 5.425 10.118 1.00 94.62 117 PHE A O 1
ATOM 853 N N . GLY A 1 118 ? -15.932 3.520 8.985 1.00 96.94 118 GLY A N 1
ATOM 854 C CA . GLY A 1 118 ? -15.256 2.797 10.052 1.00 96.94 118 GLY A CA 1
ATOM 855 C C . GLY A 1 118 ? -13.811 3.281 10.200 1.00 96.94 118 GLY A C 1
ATOM 856 O O . GLY A 1 118 ? -13.078 3.434 9.224 1.00 96.94 118 GLY A O 1
ATOM 857 N N . THR A 1 119 ? -13.364 3.518 11.430 1.00 97.50 119 THR A N 1
ATOM 858 C CA . THR A 1 119 ? -12.020 4.048 11.692 1.00 97.50 119 THR A CA 1
ATOM 859 C C . THR A 1 119 ? -11.313 3.297 12.815 1.00 97.50 119 THR A C 1
ATOM 861 O O . THR A 1 119 ? -11.841 3.119 13.911 1.00 97.50 119 THR A O 1
ATOM 864 N N . VAL A 1 120 ? -10.054 2.927 12.581 1.00 98.25 120 VAL A N 1
ATOM 865 C CA . VAL A 1 120 ? -9.105 2.489 13.612 1.00 98.25 120 VAL A CA 1
ATOM 866 C C . VAL A 1 120 ? -7.934 3.461 13.639 1.00 98.25 120 VAL A C 1
ATOM 868 O O . VAL A 1 120 ? -7.126 3.490 12.711 1.00 98.25 120 VAL A O 1
ATOM 871 N N . GLN A 1 121 ? -7.812 4.250 14.706 1.00 95.81 121 GLN A N 1
ATOM 872 C CA . GLN A 1 121 ? -6.830 5.329 14.752 1.00 95.81 121 GLN A CA 1
ATOM 873 C C . GLN A 1 121 ? -6.171 5.517 16.119 1.00 95.81 121 GLN A C 1
ATOM 875 O O . GLN A 1 121 ? -6.795 5.411 17.173 1.00 95.81 121 GLN A O 1
ATOM 880 N N . THR A 1 122 ? -4.878 5.838 16.102 1.00 93.75 122 THR A N 1
ATOM 881 C CA . THR A 1 122 ? -4.120 6.223 17.298 1.00 93.75 122 THR A CA 1
ATOM 882 C C . THR A 1 122 ? -2.940 7.133 16.956 1.00 93.75 122 THR A C 1
ATOM 884 O O . THR A 1 122 ? -2.412 7.087 15.851 1.00 93.75 122 THR A O 1
ATOM 887 N N . ASN A 1 123 ? -2.435 7.911 17.917 1.00 90.81 123 ASN A N 1
ATOM 888 C CA . ASN A 1 123 ? -1.131 8.564 17.762 1.00 90.81 123 ASN A CA 1
ATOM 889 C C . ASN A 1 123 ? 0.063 7.661 18.103 1.00 90.81 123 ASN A C 1
ATOM 891 O O . ASN A 1 123 ? 1.200 8.011 17.787 1.00 90.81 123 ASN A O 1
ATOM 895 N N . GLY A 1 124 ? -0.167 6.534 18.779 1.00 92.31 124 GLY A N 1
ATOM 896 C CA . GLY A 1 124 ? 0.842 5.499 18.993 1.00 92.31 124 GLY A CA 1
ATOM 897 C C . GLY A 1 124 ? 0.933 4.544 17.806 1.00 92.31 124 GLY A C 1
ATOM 898 O O . GLY A 1 124 ? 0.830 4.957 16.656 1.00 92.31 124 GLY A O 1
ATOM 899 N N . SER A 1 125 ? 1.161 3.257 18.072 1.00 94.44 125 SER A N 1
ATOM 900 C CA . SER A 1 125 ? 1.264 2.241 17.014 1.00 94.44 125 SER A CA 1
ATOM 901 C C . SER A 1 125 ? 0.013 1.369 16.914 1.00 94.44 125 SER A C 1
ATOM 903 O O . SER A 1 125 ? -0.668 1.120 17.911 1.00 94.44 125 SER A O 1
ATOM 905 N N . ILE A 1 126 ? -0.245 0.861 15.710 1.00 97.56 126 ILE A N 1
ATOM 906 C CA . ILE A 1 126 ? -1.236 -0.178 15.423 1.00 97.56 126 ILE A CA 1
ATOM 907 C C . ILE A 1 126 ? -0.462 -1.448 15.079 1.00 97.56 126 ILE A C 1
ATOM 909 O O . ILE A 1 126 ? 0.178 -1.511 14.027 1.00 97.56 126 ILE A O 1
ATOM 913 N N . THR A 1 127 ? -0.492 -2.451 15.961 1.00 98.19 127 THR A N 1
ATOM 914 C CA . THR A 1 127 ? 0.383 -3.626 15.832 1.00 98.19 127 THR A CA 1
ATOM 915 C C . THR A 1 127 ? -0.333 -4.958 16.055 1.00 98.19 127 THR A C 1
ATOM 917 O O . THR A 1 127 ? -1.040 -5.131 17.044 1.00 98.19 127 THR A O 1
ATOM 920 N N . ASN A 1 128 ? -0.077 -5.960 15.208 1.00 98.62 128 ASN A N 1
ATOM 921 C CA . ASN A 1 128 ? -0.598 -7.330 15.369 1.00 98.62 128 ASN A CA 1
ATOM 922 C C . ASN A 1 128 ? -2.136 -7.429 15.455 1.00 98.62 128 ASN A C 1
ATOM 924 O O . ASN A 1 128 ? -2.654 -8.285 16.171 1.00 98.62 128 ASN A O 1
ATOM 928 N N . ASN A 1 129 ? -2.879 -6.553 14.781 1.00 98.81 129 ASN A N 1
ATOM 929 C CA . ASN A 1 129 ? -4.341 -6.600 14.761 1.00 98.81 129 ASN A CA 1
ATOM 930 C C . ASN A 1 129 ? -4.863 -7.339 13.521 1.00 98.81 129 ASN A C 1
ATOM 932 O O . ASN A 1 129 ? -4.225 -7.336 12.468 1.00 98.81 129 ASN A O 1
ATOM 936 N N . ASN A 1 130 ? -6.056 -7.916 13.647 1.00 98.75 130 ASN A N 1
ATOM 937 C CA . ASN A 1 130 ? -6.901 -8.307 12.524 1.00 98.75 130 ASN A CA 1
ATOM 938 C C . ASN A 1 130 ? -8.015 -7.266 12.409 1.00 98.75 130 ASN A C 1
ATOM 940 O O . ASN A 1 130 ? -8.832 -7.163 13.321 1.00 98.75 130 ASN A O 1
ATOM 944 N N . ILE A 1 131 ? -8.022 -6.485 11.334 1.00 98.75 131 ILE A N 1
ATOM 945 C CA . ILE A 1 131 ? -8.968 -5.393 11.101 1.00 98.75 131 ILE A CA 1
ATOM 946 C C . ILE A 1 131 ? -9.725 -5.694 9.809 1.00 98.75 131 ILE A C 1
ATOM 948 O O . ILE A 1 131 ? -9.115 -5.924 8.762 1.00 98.75 131 ILE A O 1
ATOM 952 N N . HIS A 1 132 ? -11.049 -5.732 9.891 1.00 98.44 132 HIS A N 1
ATOM 953 C CA . HIS A 1 132 ? -11.913 -6.048 8.764 1.00 98.44 132 HIS A CA 1
ATOM 954 C C . HIS A 1 132 ? -13.032 -5.023 8.633 1.00 98.44 132 HIS A C 1
ATOM 956 O O . HIS A 1 132 ? -13.835 -4.868 9.549 1.00 98.44 132 HIS A O 1
ATOM 962 N N . PHE A 1 133 ? -13.091 -4.371 7.484 1.00 98.06 133 PHE A N 1
ATOM 963 C CA . PHE A 1 133 ? -14.200 -3.540 7.056 1.00 98.06 133 PHE A CA 1
ATOM 964 C C . PHE A 1 133 ? -14.975 -4.308 5.984 1.00 98.06 133 PHE A C 1
ATOM 966 O O . PHE A 1 133 ? -14.374 -4.877 5.069 1.00 98.06 133 PHE A O 1
ATOM 973 N N . ASN A 1 134 ? -16.294 -4.409 6.147 1.00 94.81 134 ASN A N 1
ATOM 974 C CA . ASN A 1 134 ? -17.180 -5.139 5.237 1.00 94.81 134 ASN A CA 1
ATOM 975 C C . ASN A 1 134 ? -18.164 -4.179 4.556 1.00 94.81 134 ASN A C 1
ATOM 977 O O . ASN A 1 134 ? -19.364 -4.459 4.441 1.00 94.81 134 ASN A O 1
ATOM 981 N N . ASP A 1 135 ? -17.650 -3.025 4.160 1.00 86.56 135 ASP A N 1
ATOM 982 C CA . ASP A 1 135 ? -18.385 -1.987 3.468 1.00 86.56 135 ASP A CA 1
ATOM 983 C C . ASP A 1 135 ? -18.719 -2.383 2.020 1.00 86.56 135 ASP A C 1
ATOM 985 O O . ASP A 1 135 ? -18.170 -3.310 1.412 1.00 86.56 135 ASP A O 1
ATOM 989 N N . LEU A 1 136 ? -19.745 -1.726 1.487 1.00 89.38 136 LEU A N 1
ATOM 990 C CA . LEU A 1 136 ? -20.308 -2.016 0.177 1.00 89.38 136 LEU A CA 1
ATOM 991 C C . LEU A 1 136 ? -19.935 -0.900 -0.793 1.00 89.38 136 LEU A C 1
ATOM 993 O O . LEU A 1 136 ? -19.731 0.245 -0.409 1.00 89.38 136 LEU A O 1
ATOM 997 N N . SER A 1 137 ? -20.006 -1.183 -2.091 1.00 85.94 137 SER A N 1
ATOM 998 C CA . SER A 1 137 ? -19.775 -0.167 -3.128 1.00 85.94 137 SER A CA 1
ATOM 999 C C . SER A 1 137 ? -20.751 1.020 -3.091 1.00 85.94 137 SER A C 1
ATOM 1001 O O . SER A 1 137 ? -20.564 2.000 -3.805 1.00 85.94 137 SER A O 1
ATOM 1003 N N . SER A 1 138 ? -21.850 0.915 -2.336 1.00 86.06 138 SER A N 1
ATOM 1004 C CA . SER A 1 138 ? -22.815 2.000 -2.118 1.00 86.06 138 SER A CA 1
ATOM 1005 C C . SER A 1 138 ? -22.415 2.967 -1.003 1.00 86.06 138 SER A C 1
ATOM 1007 O O . SER A 1 138 ? -23.087 3.982 -0.821 1.00 86.06 138 SER A O 1
ATOM 1009 N N . ASN A 1 139 ? -21.382 2.636 -0.233 1.00 87.25 139 ASN A N 1
ATOM 1010 C CA . ASN A 1 139 ? -20.901 3.450 0.868 1.00 87.25 139 ASN A CA 1
ATOM 1011 C C . ASN A 1 139 ? -20.263 4.725 0.312 1.00 87.25 139 ASN A C 1
ATOM 1013 O O . ASN A 1 139 ? -19.564 4.717 -0.700 1.00 87.25 139 ASN A O 1
ATOM 1017 N N . ILE A 1 140 ? -20.590 5.847 0.947 1.00 80.75 140 ILE A N 1
ATOM 1018 C CA . ILE A 1 140 ? -20.265 7.188 0.439 1.00 80.75 140 ILE A CA 1
ATOM 1019 C C . ILE A 1 140 ? -18.930 7.721 0.961 1.00 80.75 140 ILE A C 1
ATOM 1021 O O . ILE A 1 140 ? -18.404 8.687 0.410 1.00 80.75 140 ILE A O 1
ATOM 1025 N N . TYR A 1 141 ? -18.407 7.109 2.018 1.00 88.56 141 TYR A N 1
ATOM 1026 C CA . TYR A 1 141 ? -17.130 7.443 2.623 1.00 88.56 141 TYR A CA 1
ATOM 1027 C C . TYR A 1 141 ? -16.353 6.155 2.855 1.00 88.56 141 TYR A C 1
ATOM 1029 O O . TYR A 1 141 ? -16.951 5.183 3.318 1.00 88.56 141 TYR A O 1
ATOM 1037 N N . GLY A 1 142 ? -15.061 6.190 2.540 1.00 91.69 142 GLY A N 1
ATOM 1038 C CA . GLY A 1 142 ? -14.149 5.094 2.827 1.00 91.69 142 GLY A CA 1
ATOM 1039 C C . GLY A 1 142 ? -13.790 5.006 4.304 1.00 91.69 142 GLY A C 1
ATOM 1040 O O . GLY A 1 142 ? -14.066 5.913 5.100 1.00 91.69 142 GLY A O 1
ATOM 1041 N N . ASP A 1 143 ? -13.148 3.902 4.629 1.00 95.81 143 ASP A N 1
ATOM 1042 C CA . ASP A 1 143 ? -12.748 3.502 5.961 1.00 95.81 143 ASP A CA 1
ATOM 1043 C C . ASP A 1 143 ? -11.246 3.729 6.182 1.00 95.81 143 ASP A C 1
ATOM 1045 O O . ASP A 1 143 ? -10.432 3.777 5.254 1.00 95.81 143 ASP A O 1
ATOM 1049 N N . PHE A 1 144 ? -10.843 3.888 7.444 1.00 96.62 144 PHE A N 1
ATOM 1050 C CA . PHE A 1 144 ? -9.504 4.371 7.779 1.00 96.62 144 PHE A CA 1
ATOM 1051 C C . PHE A 1 144 ? -8.793 3.498 8.809 1.00 96.62 144 PHE A C 1
ATOM 1053 O O . PHE A 1 144 ? -9.304 3.210 9.891 1.00 96.62 144 PHE A O 1
ATOM 1060 N N . VAL A 1 145 ? -7.533 3.168 8.523 1.00 97.62 145 VAL A N 1
ATOM 1061 C CA . VAL A 1 145 ? -6.558 2.721 9.522 1.00 97.62 145 VAL A CA 1
ATOM 1062 C C . VAL A 1 145 ? -5.414 3.722 9.562 1.00 97.62 145 VAL A C 1
ATOM 1064 O O . VAL A 1 145 ? -4.627 3.806 8.618 1.00 97.62 145 VAL A O 1
ATOM 1067 N N . ALA A 1 146 ? -5.302 4.475 10.656 1.00 94.94 146 ALA A N 1
ATOM 1068 C CA . ALA A 1 146 ? -4.349 5.576 10.761 1.00 94.94 146 ALA A CA 1
ATOM 1069 C C . ALA A 1 146 ? -3.511 5.535 12.043 1.00 94.94 146 ALA A C 1
ATOM 1071 O O . ALA A 1 146 ? -4.020 5.320 13.141 1.00 94.94 146 ALA A O 1
ATOM 1072 N N . ALA A 1 147 ? -2.207 5.775 11.919 1.00 91.25 147 ALA A N 1
ATOM 1073 C CA . ALA A 1 147 ? -1.314 5.884 13.070 1.00 91.25 147 ALA A CA 1
ATOM 1074 C C . ALA A 1 147 ? -0.464 7.153 13.009 1.00 91.25 147 ALA A C 1
ATOM 1076 O O . ALA A 1 147 ? -0.034 7.556 11.931 1.00 91.25 147 ALA A O 1
ATOM 1077 N N . GLY A 1 148 ? -0.127 7.712 14.173 1.00 82.69 148 GLY A N 1
ATOM 1078 C CA . GLY A 1 148 ? 0.988 8.650 14.298 1.00 82.69 148 GLY A CA 1
ATOM 1079 C C . GLY A 1 148 ? 0.709 10.115 13.982 1.00 82.69 148 GLY A C 1
ATOM 1080 O O . GLY A 1 148 ? 1.608 10.806 13.503 1.00 82.69 148 GLY A O 1
ATOM 1081 N N . ASP A 1 149 ? -0.491 10.617 14.274 1.00 73.75 149 ASP A N 1
ATOM 1082 C CA . ASP A 1 149 ? -0.820 12.030 14.034 1.00 73.75 149 ASP A CA 1
ATOM 1083 C C . ASP A 1 149 ? -0.142 13.013 15.017 1.00 73.75 149 ASP A C 1
ATOM 1085 O O . ASP A 1 149 ? -0.141 14.223 14.784 1.00 73.75 149 ASP A O 1
ATOM 1089 N N . ILE A 1 150 ? 0.508 12.525 16.087 1.00 67.31 150 ILE A N 1
ATOM 1090 C CA . ILE A 1 150 ? 1.238 13.337 17.085 1.00 67.31 150 ILE A CA 1
ATOM 1091 C C . ILE A 1 150 ? 2.706 12.875 17.230 1.00 67.31 150 ILE A C 1
ATOM 1093 O O . ILE A 1 150 ? 3.053 11.741 16.925 1.00 67.31 150 ILE A O 1
ATOM 1097 N N . SER A 1 151 ? 3.557 13.792 17.718 1.00 61.53 151 SER A N 1
ATOM 1098 C CA . SER A 1 151 ? 5.034 13.839 17.810 1.00 61.53 151 SER A CA 1
ATOM 1099 C C . SER A 1 151 ? 5.856 12.681 18.381 1.00 61.53 151 SER A C 1
ATOM 1101 O O . SER A 1 151 ? 6.848 12.909 19.078 1.00 61.53 151 SER A O 1
ATOM 1103 N N . ILE A 1 152 ? 5.539 11.444 18.026 1.00 70.94 152 ILE A N 1
ATOM 1104 C CA . ILE A 1 152 ? 6.326 10.270 18.396 1.00 70.94 152 ILE A CA 1
ATOM 1105 C C . ILE A 1 152 ? 6.543 9.335 17.207 1.00 70.94 152 ILE A C 1
ATOM 1107 O O . ILE A 1 152 ? 5.764 9.302 16.256 1.00 70.94 152 ILE A O 1
ATOM 1111 N N . THR A 1 153 ? 7.610 8.539 17.279 1.00 78.75 153 THR A N 1
ATOM 1112 C CA . THR A 1 153 ? 7.801 7.411 16.365 1.00 78.75 153 THR A CA 1
ATOM 1113 C C . THR A 1 153 ? 6.666 6.412 16.571 1.00 78.75 153 THR A C 1
ATOM 1115 O O . THR A 1 153 ? 6.498 5.867 17.662 1.00 78.75 153 THR A O 1
ATOM 1118 N N . SER A 1 154 ? 5.906 6.171 15.515 1.00 89.75 154 SER A N 1
ATOM 1119 C CA . SER A 1 154 ? 4.736 5.297 15.477 1.00 89.75 154 SER A CA 1
ATOM 1120 C C . SER A 1 154 ? 4.803 4.406 14.242 1.00 89.75 154 SER A C 1
ATOM 1122 O O . SER A 1 154 ? 5.626 4.605 13.341 1.00 89.75 154 SER A O 1
ATOM 1124 N N . SER A 1 155 ? 3.975 3.367 14.219 1.00 93.75 155 SER A N 1
ATOM 1125 C CA . SER A 1 155 ? 3.944 2.440 13.097 1.00 93.75 155 SER A CA 1
ATOM 1126 C C . SER A 1 155 ? 2.594 1.756 12.944 1.00 93.75 155 SER A C 1
ATOM 1128 O O . SER A 1 155 ? 1.868 1.572 13.921 1.00 93.75 155 SER A O 1
ATOM 1130 N N . ILE A 1 156 ? 2.306 1.330 11.720 1.00 97.50 156 ILE A N 1
ATOM 1131 C CA . ILE A 1 156 ? 1.292 0.330 11.398 1.00 97.50 156 ILE A CA 1
ATOM 1132 C C . ILE A 1 156 ? 2.077 -0.931 11.042 1.00 97.50 156 ILE A C 1
ATOM 1134 O O . ILE A 1 156 ? 2.680 -0.995 9.968 1.00 97.50 156 ILE A O 1
ATOM 1138 N N . THR A 1 157 ? 2.147 -1.890 11.968 1.00 97.94 157 THR A N 1
ATOM 1139 C CA . THR A 1 157 ? 3.066 -3.032 11.866 1.00 97.94 157 THR A CA 1
ATOM 1140 C C . THR A 1 157 ? 2.392 -4.387 12.062 1.00 97.94 157 THR A C 1
ATOM 1142 O O . THR A 1 157 ? 1.710 -4.608 13.058 1.00 97.94 157 THR A O 1
ATOM 1145 N N . SER A 1 158 ? 2.675 -5.351 11.184 1.00 98.50 158 SER A N 1
ATOM 1146 C CA . SER A 1 158 ? 2.263 -6.754 11.369 1.00 98.50 158 SER A CA 1
ATOM 1147 C C . SER A 1 158 ? 0.749 -6.960 11.512 1.00 98.50 158 SER A C 1
ATOM 1149 O O . SER A 1 158 ? 0.308 -7.864 12.219 1.00 98.50 158 SER A O 1
ATOM 1151 N N . ASN A 1 159 ? -0.061 -6.116 10.875 1.00 98.81 159 ASN A N 1
ATOM 1152 C CA . ASN A 1 159 ? -1.515 -6.249 10.885 1.00 98.81 159 ASN A CA 1
ATOM 1153 C C . ASN A 1 159 ? -2.007 -7.030 9.663 1.00 98.81 159 ASN A C 1
ATOM 1155 O O . ASN A 1 159 ? -1.379 -7.018 8.602 1.00 98.81 159 ASN A O 1
ATOM 1159 N N . HIS A 1 160 ? -3.170 -7.656 9.811 1.00 98.75 160 HIS A N 1
ATOM 1160 C CA . HIS A 1 160 ? -3.996 -8.102 8.699 1.00 98.75 160 HIS A CA 1
ATOM 1161 C C . HIS A 1 160 ? -5.169 -7.131 8.572 1.00 98.75 160 HIS A C 1
ATOM 1163 O O . HIS A 1 160 ? -5.987 -7.037 9.484 1.00 98.75 160 HIS A O 1
ATOM 1169 N N . ILE A 1 161 ? -5.204 -6.373 7.481 1.00 98.81 161 ILE A N 1
ATOM 1170 C CA . ILE A 1 161 ? -6.175 -5.307 7.239 1.00 98.81 161 ILE A CA 1
ATOM 1171 C C . ILE A 1 161 ? -6.903 -5.629 5.943 1.00 98.81 161 ILE A C 1
ATOM 1173 O O . ILE A 1 161 ? -6.275 -5.878 4.914 1.00 98.81 161 ILE A O 1
ATOM 1177 N N . THR A 1 162 ? -8.226 -5.640 6.000 1.00 98.62 162 THR A N 1
ATOM 1178 C CA . THR A 1 162 ? -9.075 -5.945 4.850 1.00 98.62 162 THR A CA 1
ATOM 1179 C C . THR A 1 162 ? -10.196 -4.931 4.762 1.00 98.62 162 THR A C 1
ATOM 1181 O O . THR A 1 162 ? -10.870 -4.706 5.764 1.00 98.62 162 THR A O 1
ATOM 1184 N N . PHE A 1 163 ? -10.378 -4.365 3.579 1.00 98.50 163 PHE A N 1
ATOM 1185 C CA . PHE A 1 163 ? -11.480 -3.478 3.241 1.00 98.50 163 PHE A CA 1
ATOM 1186 C C . PHE A 1 163 ? -12.426 -4.146 2.240 1.00 98.50 163 PHE A C 1
ATOM 1188 O O . PHE A 1 163 ? -12.041 -5.125 1.577 1.00 98.50 163 PHE A O 1
ATOM 1195 N N . GLY A 1 164 ? -13.664 -3.663 2.186 1.00 96.69 164 GLY A N 1
ATOM 1196 C CA . GLY A 1 164 ? -14.679 -4.106 1.245 1.00 96.69 164 GLY A CA 1
ATOM 1197 C C . GLY A 1 164 ? -14.626 -3.285 -0.039 1.00 96.69 164 GLY A C 1
ATOM 1198 O O . GLY A 1 164 ? -13.549 -3.015 -0.562 1.00 96.69 164 GLY A O 1
ATOM 1199 N N . ASP A 1 165 ? -15.791 -3.007 -0.621 1.00 96.56 165 ASP A N 1
ATOM 1200 C CA . ASP A 1 165 ? -15.902 -2.426 -1.966 1.00 96.56 165 ASP A CA 1
ATOM 1201 C C . ASP A 1 165 ? -16.198 -0.911 -1.961 1.00 96.56 165 ASP A C 1
ATOM 1203 O O . ASP A 1 165 ? -16.496 -0.356 -3.027 1.00 96.56 165 ASP A O 1
ATOM 1207 N N . ALA A 1 166 ? -16.190 -0.241 -0.802 1.00 95.62 166 ALA A N 1
ATOM 1208 C CA . ALA A 1 166 ? -16.383 1.209 -0.754 1.00 95.62 166 ALA A CA 1
ATOM 1209 C C . ALA A 1 166 ? -15.182 1.947 -1.340 1.00 95.62 166 ALA A C 1
ATOM 1211 O O . ALA A 1 166 ? -14.081 1.434 -1.377 1.00 95.62 166 ALA A O 1
ATOM 1212 N N . SER A 1 167 ? -15.400 3.165 -1.829 1.00 96.50 167 SER A N 1
ATOM 1213 C CA . SER A 1 167 ? -14.316 3.980 -2.383 1.00 96.50 167 SER A CA 1
ATOM 1214 C C . SER A 1 167 ? -13.634 4.826 -1.314 1.00 96.50 167 SER A C 1
ATOM 1216 O O . SER A 1 167 ? -14.312 5.446 -0.492 1.00 96.50 167 SER A O 1
ATOM 1218 N N . GLY A 1 168 ? -12.320 4.998 -1.439 1.00 96.44 168 GLY A N 1
ATOM 1219 C CA . GLY A 1 168 ? -11.548 5.949 -0.643 1.00 96.44 168 GLY A CA 1
ATOM 1220 C C . GLY A 1 168 ? -11.020 5.362 0.659 1.00 96.44 168 GLY A C 1
ATOM 1221 O O . GLY A 1 168 ? -10.716 6.124 1.581 1.00 96.44 168 GLY A O 1
ATOM 1222 N N . ASP A 1 169 ? -10.913 4.039 0.732 1.00 97.94 169 ASP A N 1
ATOM 1223 C CA . ASP A 1 169 ? -10.359 3.345 1.882 1.00 97.94 169 ASP A CA 1
ATOM 1224 C C . ASP A 1 169 ? -8.872 3.647 2.029 1.00 97.94 169 ASP A C 1
ATOM 1226 O O . ASP A 1 169 ? -8.142 3.859 1.055 1.00 97.94 169 ASP A O 1
ATOM 1230 N N . SER A 1 170 ? -8.383 3.690 3.265 1.00 97.88 170 SER A N 1
ATOM 1231 C CA . SER A 1 170 ? -7.044 4.207 3.509 1.00 97.88 170 SER A CA 1
ATOM 1232 C C . SER A 1 170 ? -6.328 3.529 4.666 1.00 97.88 170 SER A C 1
ATOM 1234 O O . SER A 1 170 ? -6.773 3.549 5.812 1.00 97.88 170 SER A O 1
ATOM 1236 N N . VAL A 1 171 ? -5.108 3.063 4.397 1.00 98.25 171 VAL A N 1
ATOM 1237 C CA . VAL A 1 171 ? -4.095 2.808 5.429 1.00 98.25 171 VAL A CA 1
ATOM 1238 C C . VAL A 1 171 ? -3.081 3.942 5.393 1.00 98.25 171 VAL A C 1
ATOM 1240 O O . VAL A 1 171 ? -2.297 4.051 4.450 1.00 98.25 171 VAL A O 1
ATOM 1243 N N . TYR A 1 172 ? -3.088 4.794 6.416 1.00 94.81 172 TYR A N 1
ATOM 1244 C CA . TYR A 1 172 ? -2.337 6.046 6.398 1.00 94.81 172 TYR A CA 1
ATOM 1245 C C . TYR A 1 172 ? -1.405 6.227 7.602 1.00 94.81 172 TYR A C 1
ATOM 1247 O O . TYR A 1 172 ? -1.806 6.156 8.762 1.00 94.81 172 TYR A O 1
ATOM 1255 N N . GLY A 1 173 ? -0.136 6.511 7.321 1.00 88.25 173 GLY A N 1
ATOM 1256 C CA . GLY A 1 173 ? 0.815 7.014 8.303 1.00 88.25 173 GLY A CA 1
ATOM 1257 C C . GLY A 1 173 ? 0.745 8.537 8.397 1.00 88.25 173 GLY A C 1
ATOM 1258 O O . GLY A 1 173 ? 0.963 9.215 7.391 1.00 88.25 173 GLY A O 1
ATOM 1259 N N . GLY A 1 174 ? 0.471 9.049 9.599 1.00 75.94 174 GLY A N 1
ATOM 1260 C CA . GLY A 1 174 ? 0.256 10.458 9.930 1.00 75.94 174 GLY A CA 1
ATOM 1261 C C . GLY A 1 174 ? 1.251 11.447 9.311 1.00 75.94 174 GLY A C 1
ATOM 1262 O O . GLY A 1 174 ? 2.400 11.137 8.990 1.00 75.94 174 GLY A O 1
ATOM 1263 N N . SER A 1 175 ? 0.797 12.692 9.145 1.00 65.50 175 SER A N 1
ATOM 1264 C CA . SER A 1 175 ? 1.479 13.726 8.349 1.00 65.50 175 SER A CA 1
ATOM 1265 C C . SER A 1 175 ? 2.750 14.308 8.979 1.00 65.50 175 SER A C 1
ATOM 1267 O O . SER A 1 175 ? 3.534 14.953 8.283 1.00 65.50 175 SER A O 1
ATOM 1269 N N . VAL A 1 176 ? 2.968 14.110 10.282 1.00 65.88 176 VAL A N 1
ATOM 1270 C CA . VAL A 1 176 ? 3.937 14.919 11.038 1.00 65.88 176 VAL A CA 1
ATOM 1271 C C . VAL A 1 176 ? 5.269 14.192 11.289 1.00 65.88 176 VAL A C 1
ATOM 1273 O O . VAL A 1 176 ? 6.300 14.852 11.402 1.00 65.88 176 VAL A O 1
ATOM 1276 N N . PHE A 1 177 ? 5.292 12.852 11.335 1.00 69.06 177 PHE A N 1
ATOM 1277 C CA . PHE A 1 177 ? 6.495 12.067 11.670 1.00 69.06 177 PHE A CA 1
ATOM 1278 C C . PHE A 1 177 ? 6.641 10.804 10.817 1.00 69.06 177 PHE A C 1
ATOM 1280 O O . PHE A 1 177 ? 5.719 10.415 10.108 1.00 69.06 177 PHE A O 1
ATOM 1287 N N . ASN A 1 178 ? 7.825 10.177 10.884 1.00 80.00 178 ASN A N 1
ATOM 1288 C CA . ASN A 1 178 ? 8.204 8.979 10.126 1.00 80.00 178 ASN A CA 1
ATOM 1289 C C . ASN A 1 178 ? 7.373 7.745 10.542 1.00 80.00 178 ASN A C 1
ATOM 1291 O O . ASN A 1 178 ? 7.907 6.820 11.159 1.00 80.00 178 ASN A O 1
ATOM 1295 N N . VAL A 1 179 ? 6.076 7.721 10.229 1.00 87.69 179 VAL A N 1
ATOM 1296 C CA . VAL A 1 179 ? 5.196 6.591 10.537 1.00 87.69 179 VAL A CA 1
ATOM 1297 C C . VAL A 1 179 ? 5.482 5.454 9.572 1.00 87.69 179 VAL A C 1
ATOM 1299 O O . VAL A 1 179 ? 5.198 5.545 8.376 1.00 87.69 179 VAL A O 1
ATOM 1302 N N . LEU A 1 180 ? 6.063 4.379 10.092 1.00 93.12 180 LEU A N 1
ATOM 1303 C CA . LEU A 1 180 ? 6.403 3.212 9.287 1.00 93.12 180 LEU A CA 1
ATOM 1304 C C . LEU A 1 180 ? 5.155 2.363 9.037 1.00 93.12 180 LEU A C 1
ATOM 1306 O O . LEU A 1 180 ? 4.466 1.991 9.985 1.00 93.12 180 LEU A O 1
ATOM 1310 N N . ILE A 1 181 ? 4.910 1.998 7.780 1.00 97.38 181 ILE A N 1
ATOM 1311 C CA . ILE A 1 181 ? 3.935 0.962 7.423 1.00 97.38 181 ILE A CA 1
ATOM 1312 C C . ILE A 1 181 ? 4.741 -0.279 7.059 1.00 97.38 181 ILE A C 1
ATOM 1314 O O . ILE A 1 181 ? 5.396 -0.307 6.013 1.00 97.38 181 ILE A O 1
ATOM 1318 N N . THR A 1 182 ? 4.769 -1.278 7.944 1.00 97.94 182 THR A N 1
ATOM 1319 C CA . THR A 1 182 ? 5.687 -2.413 7.795 1.00 97.94 182 THR A CA 1
ATOM 1320 C C . THR A 1 182 ? 5.096 -3.782 8.103 1.00 97.94 182 THR A C 1
ATOM 1322 O O . THR A 1 182 ? 4.367 -3.965 9.071 1.00 97.94 182 THR A O 1
ATOM 1325 N N . ASN A 1 183 ? 5.455 -4.779 7.295 1.00 98.62 183 ASN A N 1
ATOM 1326 C CA . ASN A 1 183 ? 5.089 -6.184 7.502 1.00 98.62 183 ASN A CA 1
ATOM 1327 C C . ASN A 1 183 ? 3.577 -6.455 7.608 1.00 98.62 183 ASN A C 1
ATOM 1329 O O . ASN A 1 183 ? 3.172 -7.410 8.266 1.00 98.62 183 ASN A O 1
ATOM 1333 N N . ASN A 1 184 ? 2.732 -5.631 6.988 1.00 98.88 184 ASN A N 1
ATOM 1334 C CA . ASN A 1 184 ? 1.286 -5.842 6.988 1.00 98.88 184 ASN A CA 1
ATOM 1335 C C . ASN A 1 184 ? 0.845 -6.705 5.799 1.00 98.88 184 ASN A C 1
ATOM 1337 O O . ASN A 1 184 ? 1.482 -6.709 4.742 1.00 98.88 184 ASN A O 1
ATOM 1341 N N . ALA A 1 185 ? -0.288 -7.381 5.963 1.00 98.88 185 ALA A N 1
ATOM 1342 C CA . ALA A 1 185 ? -1.098 -7.902 4.871 1.00 98.88 185 ALA A CA 1
ATOM 1343 C C . ALA A 1 185 ? -2.319 -6.987 4.720 1.00 98.88 185 ALA A C 1
ATOM 1345 O O . ALA A 1 185 ? -3.179 -6.969 5.597 1.00 98.88 185 ALA A O 1
ATOM 1346 N N . ILE A 1 186 ? -2.356 -6.198 3.648 1.00 98.88 186 ILE A N 1
ATOM 1347 C CA . ILE A 1 186 ? -3.383 -5.190 3.377 1.00 98.88 186 ILE A CA 1
ATOM 1348 C C . ILE A 1 186 ? -4.104 -5.586 2.094 1.00 98.88 186 ILE A C 1
ATOM 1350 O O . ILE A 1 186 ? -3.457 -5.820 1.071 1.00 98.88 186 ILE A O 1
ATOM 1354 N N . ARG A 1 187 ? -5.432 -5.659 2.141 1.00 98.75 187 ARG A N 1
ATOM 1355 C CA . ARG A 1 187 ? -6.259 -5.980 0.980 1.00 98.75 187 ARG A CA 1
ATOM 1356 C C . ARG A 1 187 ? -7.458 -5.044 0.892 1.00 98.75 187 ARG A C 1
ATOM 1358 O O . ARG A 1 187 ? -8.217 -4.958 1.849 1.00 98.75 187 ARG A O 1
ATOM 1365 N N . PHE A 1 188 ? -7.652 -4.442 -0.267 1.00 98.69 188 PHE A N 1
ATOM 1366 C CA . PHE A 1 188 ? -8.829 -3.655 -0.618 1.00 98.69 188 PHE A CA 1
ATOM 1367 C C . PHE A 1 188 ? -9.758 -4.461 -1.537 1.00 98.69 188 PHE A C 1
ATOM 1369 O O . PHE A 1 188 ? -9.329 -5.447 -2.162 1.00 98.69 188 PHE A O 1
ATOM 1376 N N . GLY A 1 189 ? -11.038 -4.093 -1.581 1.00 97.88 189 GLY A N 1
ATOM 1377 C CA . GLY A 1 189 ? -11.982 -4.575 -2.586 1.00 97.88 189 GLY A CA 1
ATOM 1378 C C . GLY A 1 189 ? -11.929 -3.717 -3.846 1.00 97.88 189 GLY A C 1
ATOM 1379 O O . GLY A 1 189 ? -10.861 -3.283 -4.259 1.00 97.88 189 GLY A O 1
ATOM 1380 N N . ASN A 1 190 ? -13.063 -3.561 -4.528 1.00 97.44 190 ASN A N 1
ATOM 1381 C CA . ASN A 1 190 ? -13.149 -2.872 -5.824 1.00 97.44 190 ASN A CA 1
ATOM 1382 C C . ASN A 1 190 ? -13.492 -1.375 -5.707 1.00 97.44 190 ASN A C 1
ATOM 1384 O O . ASN A 1 190 ? -13.943 -0.773 -6.689 1.00 97.44 190 ASN A O 1
ATOM 1388 N N . GLY A 1 191 ? -13.324 -0.810 -4.514 1.00 97.06 191 GLY A N 1
ATOM 1389 C CA . GLY A 1 191 ? -13.409 0.615 -4.242 1.00 97.06 191 GLY A CA 1
ATOM 1390 C C . GLY A 1 191 ? -12.425 1.415 -5.073 1.00 97.06 191 GLY A C 1
ATOM 1391 O O . GLY A 1 191 ? -11.328 0.950 -5.323 1.00 97.06 191 GLY A O 1
ATOM 1392 N N . SER A 1 192 ? -12.821 2.592 -5.563 1.00 97.44 192 SER A N 1
ATOM 1393 C CA . SER A 1 192 ? -11.891 3.477 -6.277 1.00 97.44 192 SER A CA 1
ATOM 1394 C C . SER A 1 192 ? -11.222 4.454 -5.317 1.00 97.44 192 SER A C 1
ATOM 1396 O O . SER A 1 192 ? -11.876 4.964 -4.410 1.00 97.44 192 SER A O 1
ATOM 1398 N N . ASN A 1 193 ? -10.004 4.884 -5.635 1.00 97.62 193 ASN A N 1
ATOM 1399 C CA . ASN A 1 193 ? -9.202 5.822 -4.840 1.00 97.62 193 ASN A CA 1
ATOM 1400 C C . ASN A 1 193 ? -8.783 5.257 -3.477 1.00 97.62 193 ASN A C 1
ATOM 1402 O O . ASN A 1 193 ? -8.556 6.021 -2.532 1.00 97.62 193 ASN A O 1
ATOM 1406 N N . ASP A 1 194 ? -8.665 3.939 -3.381 1.00 98.38 194 ASP A N 1
ATOM 1407 C CA . ASP A 1 194 ? -8.164 3.284 -2.187 1.00 98.38 194 ASP A CA 1
ATOM 1408 C C . ASP A 1 194 ? -6.654 3.486 -2.087 1.00 98.38 194 ASP A C 1
ATOM 1410 O O . ASP A 1 194 ? -5.944 3.609 -3.093 1.00 98.38 194 ASP A O 1
ATOM 1414 N N . ASN A 1 195 ? -6.115 3.549 -0.866 1.00 98.50 195 ASN A N 1
ATOM 1415 C CA . ASN A 1 195 ? -4.707 3.880 -0.727 1.00 98.50 195 ASN A CA 1
ATOM 1416 C C . ASN A 1 195 ? -3.953 3.333 0.480 1.00 98.50 195 ASN A C 1
ATOM 1418 O O . ASN A 1 195 ? -4.465 3.161 1.584 1.00 98.50 195 ASN A O 1
ATOM 1422 N N . VAL A 1 196 ? -2.648 3.157 0.262 1.00 98.69 196 VAL A N 1
ATOM 1423 C CA . VAL A 1 196 ? -1.648 2.992 1.319 1.00 98.69 196 VAL A CA 1
ATOM 1424 C C . VAL A 1 196 ? -0.656 4.143 1.236 1.00 98.69 196 VAL A C 1
ATOM 1426 O O . VAL A 1 196 ? 0.143 4.236 0.300 1.00 98.69 196 VAL A O 1
ATOM 1429 N N . GLY A 1 197 ? -0.694 5.030 2.225 1.00 96.12 197 GLY A N 1
ATOM 1430 C CA . GLY A 1 197 ? 0.010 6.306 2.181 1.00 96.12 197 GLY A CA 1
ATOM 1431 C C . GLY A 1 197 ? 0.829 6.597 3.430 1.00 96.12 197 GLY A C 1
ATOM 1432 O O . GLY A 1 197 ? 0.434 6.283 4.546 1.00 96.12 197 GLY A O 1
ATOM 1433 N N . THR A 1 198 ? 1.966 7.263 3.269 1.00 93.12 198 THR A N 1
ATOM 1434 C CA . THR A 1 198 ? 2.671 7.910 4.384 1.00 93.12 198 THR A CA 1
ATOM 1435 C C . THR A 1 198 ? 3.360 9.172 3.896 1.00 93.12 198 THR A C 1
ATOM 1437 O O . THR A 1 198 ? 3.940 9.195 2.807 1.00 93.12 198 THR A O 1
ATOM 1440 N N . TYR A 1 199 ? 3.297 10.242 4.687 1.00 88.12 199 TYR A N 1
ATOM 1441 C CA . TYR A 1 199 ? 3.927 11.503 4.303 1.00 88.12 199 TYR A CA 1
ATOM 1442 C C . TYR A 1 199 ? 5.452 11.420 4.422 1.00 88.12 199 TYR A C 1
ATOM 1444 O O . TYR A 1 199 ? 6.172 11.597 3.441 1.00 88.12 199 TYR A O 1
ATOM 1452 N N . SER A 1 200 ? 5.946 11.092 5.618 1.00 87.06 200 SER A N 1
ATOM 1453 C CA . SER A 1 200 ? 7.386 11.035 5.891 1.00 87.06 200 SER A CA 1
ATOM 1454 C C . SER A 1 200 ? 7.908 9.653 6.261 1.00 87.06 200 SER A C 1
ATOM 1456 O O . SER A 1 200 ? 9.113 9.469 6.360 1.00 87.06 200 SER A O 1
ATOM 1458 N N . GLY A 1 201 ? 7.057 8.642 6.417 1.00 90.56 201 GLY A N 1
ATOM 1459 C CA . GLY A 1 201 ? 7.494 7.280 6.707 1.00 90.56 201 GLY A CA 1
ATOM 1460 C C . GLY A 1 201 ? 7.909 6.467 5.482 1.00 90.56 201 GLY A C 1
ATOM 1461 O O . GLY A 1 201 ? 7.763 6.888 4.337 1.00 90.56 201 GLY A O 1
ATOM 1462 N N . SER A 1 202 ? 8.419 5.262 5.736 1.00 93.62 202 SER A N 1
ATOM 1463 C CA . SER A 1 202 ? 8.668 4.255 4.696 1.00 93.62 202 SER A CA 1
ATOM 1464 C C . SER A 1 202 ? 7.567 3.196 4.691 1.00 93.62 202 SER A C 1
ATOM 1466 O O . SER A 1 202 ? 7.040 2.844 5.750 1.00 93.62 202 SER A O 1
ATOM 1468 N N . ILE A 1 203 ? 7.281 2.646 3.512 1.00 98.00 203 ILE A N 1
ATOM 1469 C CA . ILE A 1 203 ? 6.389 1.493 3.334 1.00 98.00 203 ILE A CA 1
ATOM 1470 C C . ILE A 1 203 ? 7.275 0.294 2.998 1.00 98.00 203 ILE A C 1
ATOM 1472 O O . ILE A 1 203 ? 7.893 0.266 1.930 1.00 98.00 203 ILE A O 1
ATOM 1476 N N . THR A 1 204 ? 7.406 -0.672 3.912 1.00 98.06 204 THR A N 1
ATOM 1477 C CA . THR A 1 204 ? 8.366 -1.773 3.739 1.00 98.06 204 THR A CA 1
ATOM 1478 C C . THR A 1 204 ? 7.872 -3.147 4.165 1.00 98.06 204 THR A C 1
ATOM 1480 O O . THR A 1 204 ? 7.254 -3.294 5.208 1.00 98.06 204 THR A O 1
ATOM 1483 N N . GLY A 1 205 ? 8.207 -4.193 3.409 1.00 98.56 205 GLY A N 1
ATOM 1484 C CA . GLY A 1 205 ? 7.910 -5.574 3.816 1.00 98.56 205 GLY A CA 1
ATOM 1485 C C . GLY A 1 205 ? 6.423 -5.946 3.792 1.00 98.56 205 GLY A C 1
ATOM 1486 O O . GLY A 1 205 ? 6.045 -6.952 4.384 1.00 98.56 205 GLY A O 1
ATOM 1487 N N . ASN A 1 206 ? 5.561 -5.145 3.163 1.00 98.88 206 ASN A N 1
ATOM 1488 C CA . ASN A 1 206 ? 4.121 -5.389 3.143 1.00 98.88 206 ASN A CA 1
ATOM 1489 C C . ASN A 1 206 ? 3.715 -6.284 1.966 1.00 98.88 206 ASN A C 1
ATOM 1491 O O . ASN A 1 206 ? 4.363 -6.306 0.918 1.00 98.88 206 ASN A O 1
ATOM 1495 N N . THR A 1 207 ? 2.589 -6.973 2.128 1.00 98.94 207 THR A N 1
ATOM 1496 C CA . THR A 1 207 ? 1.783 -7.483 1.016 1.00 98.94 207 THR A CA 1
ATOM 1497 C C . THR A 1 207 ? 0.565 -6.582 0.885 1.00 98.94 207 THR A C 1
ATOM 1499 O O . THR A 1 207 ? -0.222 -6.496 1.823 1.00 98.94 207 THR A O 1
ATOM 1502 N N . ILE A 1 208 ? 0.441 -5.886 -0.241 1.00 98.94 208 ILE A N 1
ATOM 1503 C CA . ILE A 1 208 ? -0.620 -4.915 -0.517 1.00 98.94 208 ILE A CA 1
ATOM 1504 C C . ILE A 1 208 ? -1.343 -5.364 -1.783 1.00 98.94 208 ILE A C 1
ATOM 1506 O O . ILE A 1 208 ? -0.707 -5.548 -2.822 1.00 98.94 208 ILE A O 1
ATOM 1510 N N . GLN A 1 209 ? -2.655 -5.552 -1.693 1.00 98.88 209 GLN A N 1
ATOM 1511 C CA . GLN A 1 209 ? -3.493 -5.966 -2.812 1.00 98.88 209 GLN A CA 1
ATOM 1512 C C . GLN A 1 209 ? -4.703 -5.047 -2.945 1.00 98.88 209 GLN A C 1
ATOM 1514 O O . GLN A 1 209 ? -5.481 -4.931 -2.005 1.00 98.88 209 GLN A O 1
ATOM 1519 N N . PHE A 1 210 ? -4.900 -4.477 -4.125 1.00 98.81 210 PHE A N 1
ATOM 1520 C CA . PHE A 1 210 ? -6.117 -3.758 -4.489 1.00 98.81 210 PHE A CA 1
ATOM 1521 C C . PHE A 1 210 ? -7.048 -4.644 -5.326 1.00 98.81 210 PHE A C 1
ATOM 1523 O O . PHE A 1 210 ? -6.616 -5.651 -5.907 1.00 98.81 210 PHE A O 1
ATOM 1530 N N . GLY A 1 211 ? -8.339 -4.309 -5.347 1.00 98.12 211 GLY A N 1
ATOM 1531 C CA . GLY A 1 211 ? -9.288 -4.830 -6.330 1.00 98.12 211 GLY A CA 1
ATOM 1532 C C . GLY A 1 211 ? -9.296 -3.972 -7.592 1.00 98.12 211 GLY A C 1
ATOM 1533 O O . GLY A 1 211 ? -8.298 -3.357 -7.933 1.00 98.12 211 GLY A O 1
ATOM 1534 N N . ASN A 1 212 ? -10.397 -3.995 -8.347 1.00 97.88 212 ASN A N 1
ATOM 1535 C CA . ASN A 1 212 ? -10.466 -3.364 -9.676 1.00 97.88 212 ASN A CA 1
ATOM 1536 C C . ASN A 1 212 ? -11.014 -1.927 -9.663 1.00 97.88 212 ASN A C 1
ATOM 1538 O O . ASN A 1 212 ? -11.600 -1.501 -10.663 1.00 97.88 212 ASN A O 1
ATOM 1542 N N . GLY A 1 213 ? -10.922 -1.222 -8.539 1.00 97.75 213 GLY A N 1
ATOM 1543 C CA . GLY A 1 213 ? -11.313 0.180 -8.493 1.00 97.75 213 GLY A CA 1
ATOM 1544 C C . GLY A 1 213 ? -10.284 1.058 -9.186 1.00 97.75 213 GLY A C 1
ATOM 1545 O O . GLY A 1 213 ? -9.148 0.656 -9.358 1.00 97.75 213 GLY A O 1
ATOM 1546 N N . ASN A 1 214 ? -10.703 2.223 -9.678 1.00 98.38 214 ASN A N 1
ATOM 1547 C CA . ASN A 1 214 ? -9.797 3.113 -10.402 1.00 98.38 214 ASN A CA 1
ATOM 1548 C C . ASN A 1 214 ? -9.016 4.005 -9.435 1.00 98.38 214 ASN A C 1
ATOM 1550 O O . ASN A 1 214 ? -9.575 4.468 -8.442 1.00 98.38 214 ASN A O 1
ATOM 1554 N N . SER A 1 215 ? -7.825 4.427 -9.858 1.00 98.38 215 SER A N 1
ATOM 1555 C CA . SER A 1 215 ? -7.036 5.474 -9.200 1.00 98.38 215 SER A CA 1
ATOM 1556 C C . SER A 1 215 ? -6.571 5.098 -7.795 1.00 98.38 215 SER A C 1
ATOM 1558 O O . SER A 1 215 ? -6.376 5.972 -6.945 1.00 98.38 215 SER A O 1
ATOM 1560 N N . ASP A 1 216 ? -6.364 3.805 -7.573 1.00 98.69 216 ASP A N 1
ATOM 1561 C CA . ASP A 1 216 ? -5.826 3.280 -6.330 1.00 98.69 216 ASP A CA 1
ATOM 1562 C C . ASP A 1 216 ? -4.323 3.544 -6.253 1.00 98.69 216 ASP A C 1
ATOM 1564 O O . ASP A 1 216 ? -3.627 3.622 -7.275 1.00 98.69 216 ASP A O 1
ATOM 1568 N N . TYR A 1 217 ? -3.777 3.694 -5.043 1.00 98.75 217 TYR A N 1
ATOM 1569 C CA . TYR A 1 217 ? -2.361 4.028 -4.939 1.00 98.75 217 TYR A CA 1
ATOM 1570 C C . TYR A 1 217 ? -1.602 3.571 -3.703 1.00 98.75 217 TYR A C 1
ATOM 1572 O O . TYR A 1 217 ? -2.097 3.501 -2.579 1.00 98.75 217 TYR A O 1
ATOM 1580 N N . VAL A 1 218 ? -0.297 3.378 -3.908 1.00 98.69 218 VAL A N 1
ATOM 1581 C CA . VAL A 1 218 ? 0.693 3.253 -2.835 1.00 98.69 218 VAL A CA 1
ATOM 1582 C C . VAL A 1 218 ? 1.672 4.415 -2.926 1.00 98.69 218 VAL A C 1
ATOM 1584 O O . VAL A 1 218 ? 2.358 4.580 -3.938 1.00 98.69 218 VAL A O 1
ATOM 1587 N N . LYS A 1 219 ? 1.768 5.228 -1.867 1.00 97.00 219 LYS A N 1
ATOM 1588 C CA . LYS A 1 219 ? 2.589 6.444 -1.892 1.00 97.00 219 LYS A CA 1
ATOM 1589 C C . LYS A 1 219 ? 3.385 6.701 -0.616 1.00 97.00 219 LYS A C 1
ATOM 1591 O O . LYS A 1 219 ? 2.824 6.821 0.469 1.00 97.00 219 LYS A O 1
ATOM 1596 N N . SER A 1 220 ? 4.692 6.910 -0.771 1.00 94.38 220 SER A N 1
ATOM 1597 C CA . SER A 1 220 ? 5.547 7.543 0.245 1.00 94.38 220 SER A CA 1
ATOM 1598 C C . SER A 1 220 ? 6.063 8.873 -0.299 1.00 94.38 220 SER A C 1
ATOM 1600 O O . SER A 1 220 ? 6.799 8.896 -1.283 1.00 94.38 220 SER A O 1
ATOM 1602 N N . PHE A 1 221 ? 5.666 10.001 0.298 1.00 89.31 221 PHE A N 1
ATOM 1603 C CA . PHE A 1 221 ? 5.968 11.312 -0.295 1.00 89.31 221 PHE A CA 1
ATOM 1604 C C . PHE A 1 221 ? 7.457 11.659 -0.225 1.00 89.31 221 PHE A C 1
ATOM 1606 O O . PHE A 1 221 ? 8.028 12.080 -1.230 1.00 89.31 221 PHE A O 1
ATOM 1613 N N . THR A 1 222 ? 8.093 11.488 0.936 1.00 88.25 222 THR A N 1
ATOM 1614 C CA . THR A 1 222 ? 9.494 11.903 1.136 1.00 88.25 222 THR A CA 1
ATOM 1615 C C . THR A 1 222 ? 10.461 10.749 1.370 1.00 88.25 222 THR A C 1
ATOM 1617 O O . THR A 1 222 ? 11.640 10.990 1.617 1.00 88.25 222 THR A O 1
ATOM 1620 N N . ASN A 1 223 ? 9.978 9.507 1.378 1.00 91.69 223 ASN A N 1
ATOM 1621 C CA . ASN A 1 223 ? 10.772 8.346 1.757 1.00 91.69 223 ASN A CA 1
ATOM 1622 C C . ASN A 1 223 ? 10.610 7.202 0.747 1.00 91.69 223 ASN A C 1
ATOM 1624 O O . ASN A 1 223 ? 10.183 7.408 -0.394 1.00 91.69 223 ASN A O 1
ATOM 1628 N N . GLN A 1 224 ? 11.054 6.007 1.135 1.00 94.19 224 GLN A N 1
ATOM 1629 C CA . GLN A 1 224 ? 11.110 4.849 0.253 1.00 94.19 224 GLN A CA 1
ATOM 1630 C C . GLN A 1 224 ? 9.887 3.930 0.363 1.00 94.19 224 GLN A C 1
ATOM 1632 O O . GLN A 1 224 ? 9.287 3.761 1.431 1.00 94.19 224 GLN A O 1
ATOM 1637 N N . ILE A 1 225 ? 9.604 3.249 -0.745 1.00 97.94 225 ILE A N 1
ATOM 1638 C CA . ILE A 1 225 ? 8.799 2.026 -0.795 1.00 97.94 225 ILE A CA 1
ATOM 1639 C C . ILE A 1 225 ? 9.769 0.880 -1.116 1.00 97.94 225 ILE A C 1
ATOM 1641 O O . ILE A 1 225 ? 10.408 0.883 -2.175 1.00 97.94 225 ILE A O 1
ATOM 1645 N N . ALA A 1 226 ? 9.928 -0.081 -0.199 1.00 98.06 226 ALA A N 1
ATOM 1646 C CA . ALA A 1 226 ? 10.928 -1.140 -0.349 1.00 98.06 226 ALA A CA 1
ATOM 1647 C C . ALA A 1 226 ? 10.496 -2.534 0.125 1.00 98.06 226 ALA A C 1
ATOM 1649 O O . ALA A 1 226 ? 9.844 -2.673 1.150 1.00 98.06 226 ALA A O 1
ATOM 1650 N N . ASN A 1 227 ? 10.948 -3.593 -0.549 1.00 98.56 227 ASN A N 1
ATOM 1651 C CA . ASN A 1 227 ? 10.690 -4.987 -0.147 1.00 98.56 227 ASN A CA 1
ATOM 1652 C C . ASN A 1 227 ? 9.194 -5.347 -0.030 1.00 98.56 227 ASN A C 1
ATOM 1654 O O . ASN A 1 227 ? 8.827 -6.161 0.816 1.00 98.56 227 ASN A O 1
ATOM 1658 N N . ASN A 1 228 ? 8.317 -4.720 -0.815 1.00 98.88 22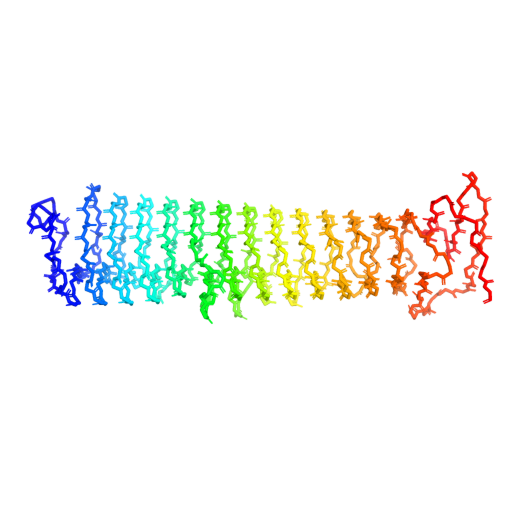8 ASN A N 1
ATOM 1659 C CA . ASN A 1 228 ? 6.883 -5.012 -0.787 1.00 98.88 228 ASN A CA 1
ATOM 1660 C C . ASN A 1 228 ? 6.480 -5.947 -1.933 1.00 98.88 228 ASN A C 1
ATOM 1662 O O . ASN A 1 228 ? 7.088 -5.928 -3.004 1.00 98.88 228 ASN A O 1
ATOM 1666 N N . ASN A 1 229 ? 5.402 -6.699 -1.723 1.00 98.88 229 ASN A N 1
ATOM 1667 C CA . ASN A 1 229 ? 4.608 -7.295 -2.793 1.00 98.88 229 ASN A CA 1
ATOM 1668 C C . ASN A 1 229 ? 3.366 -6.421 -2.986 1.00 98.88 229 ASN A C 1
ATOM 1670 O O . ASN A 1 229 ? 2.507 -6.386 -2.108 1.00 98.88 229 ASN A O 1
ATOM 1674 N N . ILE A 1 230 ? 3.288 -5.701 -4.100 1.00 98.88 230 ILE A N 1
ATOM 1675 C CA . ILE A 1 230 ? 2.199 -4.781 -4.431 1.00 98.88 230 ILE A CA 1
ATOM 1676 C C . ILE A 1 230 ? 1.479 -5.330 -5.658 1.00 98.88 230 ILE A C 1
ATOM 1678 O O . ILE A 1 230 ? 2.097 -5.589 -6.689 1.00 98.88 230 ILE A O 1
ATOM 1682 N N . THR A 1 231 ? 0.175 -5.541 -5.546 1.00 98.81 231 THR A N 1
ATOM 1683 C CA . THR A 1 231 ? -0.690 -5.925 -6.662 1.00 98.81 231 THR A CA 1
ATOM 1684 C C . THR A 1 231 ? -1.820 -4.918 -6.760 1.00 98.81 231 THR A C 1
ATOM 1686 O O . THR A 1 231 ? -2.682 -4.881 -5.886 1.00 98.81 231 THR A O 1
ATOM 1689 N N . MET A 1 232 ? -1.800 -4.116 -7.814 1.00 98.19 232 MET A N 1
ATOM 1690 C CA . MET A 1 232 ? -2.949 -3.338 -8.258 1.00 98.19 232 MET A CA 1
ATOM 1691 C C . MET A 1 232 ? -3.913 -4.262 -9.019 1.00 98.19 232 MET A C 1
ATOM 1693 O O . MET A 1 232 ? -3.512 -5.338 -9.491 1.00 98.19 232 MET A O 1
ATOM 1697 N N . GLY A 1 233 ? -5.191 -3.889 -9.094 1.00 96.38 233 GLY A N 1
ATOM 1698 C CA . GLY A 1 233 ? -6.169 -4.618 -9.899 1.00 96.38 233 GLY A CA 1
ATOM 1699 C C . GLY A 1 233 ? -6.215 -4.122 -11.338 1.00 96.38 233 GLY A C 1
ATOM 1700 O O . GLY A 1 233 ? -5.213 -3.713 -11.895 1.00 96.38 233 GLY A O 1
ATOM 1701 N N . ASN A 1 234 ? -7.372 -4.233 -11.992 1.00 97.38 234 ASN A N 1
ATOM 1702 C CA . ASN A 1 234 ? -7.546 -3.758 -13.373 1.00 97.38 234 ASN A CA 1
ATOM 1703 C C . ASN A 1 234 ? -8.193 -2.363 -13.446 1.00 97.38 234 ASN A C 1
ATOM 1705 O O . ASN A 1 234 ? -8.868 -2.057 -14.432 1.00 97.38 234 ASN A O 1
ATOM 1709 N N . GLY A 1 235 ? -8.066 -1.572 -12.382 1.00 97.94 235 GLY A N 1
ATOM 1710 C CA . GLY A 1 235 ? -8.513 -0.187 -12.348 1.00 97.94 235 GLY A CA 1
ATOM 1711 C C . GLY A 1 235 ? -7.665 0.696 -13.244 1.00 97.94 235 GLY A C 1
ATOM 1712 O O . GLY A 1 235 ? -6.514 0.390 -13.486 1.00 97.94 235 GLY A O 1
ATOM 1713 N N . ASN A 1 236 ? -8.223 1.780 -13.778 1.00 98.38 236 ASN A N 1
ATOM 1714 C CA . ASN A 1 236 ? -7.435 2.743 -14.548 1.00 98.38 236 ASN A CA 1
ATOM 1715 C C . ASN A 1 236 ? -6.787 3.783 -13.631 1.00 98.38 236 ASN A C 1
ATOM 1717 O O . ASN A 1 236 ? -7.443 4.311 -12.728 1.00 98.38 236 ASN A O 1
ATOM 1721 N N . GLY A 1 237 ? -5.578 4.210 -13.983 1.00 98.25 237 GLY A N 1
ATOM 1722 C CA . GLY A 1 237 ? -4.901 5.333 -13.340 1.00 98.25 237 GLY A CA 1
ATOM 1723 C C . GLY A 1 237 ? -4.314 4.979 -11.980 1.00 98.25 237 GLY A C 1
ATOM 1724 O O . GLY A 1 237 ? -4.113 5.874 -11.156 1.00 98.25 237 GLY A O 1
ATOM 1725 N N . ASP A 1 238 ? -4.061 3.695 -11.748 1.00 98.69 238 ASP A N 1
ATOM 1726 C CA . ASP A 1 238 ? -3.488 3.183 -10.514 1.00 98.69 238 ASP A CA 1
ATOM 1727 C C . ASP A 1 238 ? -2.001 3.532 -10.440 1.00 98.69 238 ASP A C 1
ATOM 1729 O O . ASP A 1 238 ? -1.307 3.615 -11.463 1.00 98.69 238 ASP A O 1
ATOM 1733 N N . PHE A 1 239 ? -1.462 3.750 -9.236 1.00 98.50 239 PHE A N 1
ATOM 1734 C CA . PHE A 1 239 ? -0.060 4.149 -9.148 1.00 98.50 239 PHE A CA 1
ATOM 1735 C C . PHE A 1 239 ? 0.724 3.758 -7.908 1.00 98.50 239 PHE A C 1
ATOM 1737 O O . PHE A 1 239 ? 0.235 3.688 -6.782 1.00 98.50 239 PHE A O 1
ATOM 1744 N N . VAL A 1 240 ? 2.030 3.608 -8.125 1.00 98.50 240 VAL A N 1
ATOM 1745 C CA . VAL A 1 240 ? 3.021 3.423 -7.065 1.00 98.50 240 VAL A CA 1
ATOM 1746 C C . VAL A 1 240 ? 4.049 4.543 -7.153 1.00 98.50 240 VAL A C 1
ATOM 1748 O O . VAL A 1 240 ? 4.752 4.682 -8.154 1.00 98.50 240 VAL A O 1
ATOM 1751 N N . SER A 1 241 ? 4.155 5.353 -6.099 1.00 97.12 241 SER A N 1
ATOM 1752 C CA . SER A 1 241 ? 5.043 6.518 -6.084 1.00 97.12 241 SER A CA 1
ATOM 1753 C C . SER A 1 241 ? 5.860 6.630 -4.802 1.00 97.12 241 SER A C 1
ATOM 1755 O O . SER A 1 241 ? 5.326 6.626 -3.693 1.00 97.12 241 SER A O 1
ATOM 1757 N N . ALA A 1 242 ? 7.170 6.802 -4.955 1.00 95.06 242 ALA A N 1
ATOM 1758 C CA . ALA A 1 242 ? 8.063 7.114 -3.847 1.00 95.06 242 ALA A CA 1
ATOM 1759 C C . ALA A 1 242 ? 9.202 8.044 -4.267 1.00 95.06 242 ALA A C 1
ATOM 1761 O O . ALA A 1 242 ? 9.458 8.239 -5.454 1.00 95.06 242 ALA A O 1
ATOM 1762 N N . SER A 1 243 ? 9.933 8.569 -3.280 1.00 91.94 243 SER A N 1
ATOM 1763 C CA . SER A 1 243 ? 11.241 9.183 -3.546 1.00 91.94 243 SER A CA 1
ATOM 1764 C C . SER A 1 243 ? 12.273 8.146 -4.005 1.00 91.94 243 SER A C 1
ATOM 1766 O O . SER A 1 243 ? 13.171 8.491 -4.762 1.00 91.94 243 SER A O 1
ATOM 1768 N N . THR A 1 244 ? 12.125 6.893 -3.556 1.00 93.31 244 THR A N 1
ATOM 1769 C CA . THR A 1 244 ? 12.965 5.747 -3.934 1.00 93.31 244 THR A CA 1
ATOM 1770 C C . THR A 1 244 ? 12.112 4.474 -3.968 1.00 93.31 244 THR A C 1
ATOM 1772 O O . THR A 1 244 ? 11.424 4.181 -2.984 1.00 93.31 244 THR A O 1
ATOM 1775 N N . LEU A 1 245 ? 12.192 3.678 -5.043 1.00 95.56 245 LEU A N 1
ATOM 1776 C CA . LEU A 1 245 ? 11.558 2.349 -5.138 1.00 95.56 245 LEU A CA 1
ATOM 1777 C C . LEU A 1 245 ? 12.621 1.253 -5.185 1.00 95.56 245 LEU A C 1
ATOM 1779 O O . LEU A 1 245 ? 13.406 1.213 -6.128 1.00 95.56 245 LEU A O 1
ATOM 1783 N N . SER A 1 246 ? 12.668 0.345 -4.202 1.00 96.50 246 SER A N 1
ATOM 1784 C CA . SER A 1 246 ? 13.697 -0.710 -4.191 1.00 96.50 246 SER A CA 1
ATOM 1785 C C . SER A 1 246 ? 13.223 -2.102 -3.777 1.00 96.50 246 SER A C 1
ATOM 1787 O O . SER A 1 246 ? 12.533 -2.273 -2.776 1.00 96.50 246 SER A O 1
ATOM 1789 N N . ASN A 1 247 ? 13.675 -3.127 -4.502 1.00 98.19 247 ASN A N 1
ATOM 1790 C CA . ASN A 1 247 ? 13.410 -4.538 -4.197 1.00 98.19 247 ASN A CA 1
ATOM 1791 C C . ASN A 1 247 ? 11.913 -4.881 -4.053 1.00 98.19 247 ASN A C 1
ATOM 1793 O O . ASN A 1 247 ? 11.551 -5.738 -3.249 1.00 98.19 247 ASN A O 1
ATOM 1797 N N . ASN A 1 248 ? 11.027 -4.195 -4.777 1.00 98.75 248 ASN A N 1
ATOM 1798 C CA . ASN A 1 248 ? 9.598 -4.501 -4.750 1.00 98.75 248 ASN A CA 1
ATOM 1799 C C . ASN A 1 248 ? 9.230 -5.507 -5.843 1.00 98.75 248 ASN A C 1
ATOM 1801 O O . ASN A 1 248 ? 9.858 -5.553 -6.900 1.00 98.75 248 ASN A O 1
ATOM 1805 N N . HIS A 1 249 ? 8.163 -6.262 -5.610 1.00 98.81 249 HIS A N 1
ATOM 1806 C CA . HIS A 1 249 ? 7.432 -6.971 -6.649 1.00 98.81 249 HIS A CA 1
ATOM 1807 C C . HIS A 1 249 ? 6.117 -6.229 -6.886 1.00 98.81 249 HIS A C 1
ATOM 1809 O O . HIS A 1 249 ? 5.281 -6.171 -5.989 1.00 98.81 249 HIS A O 1
ATOM 1815 N N . ILE A 1 250 ? 5.960 -5.623 -8.060 1.00 98.69 250 ILE A N 1
ATOM 1816 C CA . ILE A 1 250 ? 4.832 -4.754 -8.404 1.00 98.69 250 ILE A CA 1
ATOM 1817 C C . ILE A 1 250 ? 4.095 -5.357 -9.597 1.00 98.69 250 ILE A C 1
ATOM 1819 O O . ILE A 1 250 ? 4.702 -5.625 -10.631 1.00 98.69 250 ILE A O 1
ATOM 1823 N N . THR A 1 251 ? 2.788 -5.558 -9.466 1.00 98.44 251 THR A N 1
ATOM 1824 C CA . THR A 1 251 ? 1.889 -5.913 -10.571 1.00 98.44 251 THR A CA 1
ATOM 1825 C C . THR A 1 251 ? 0.837 -4.820 -10.707 1.00 98.44 251 THR A C 1
ATOM 1827 O O . THR A 1 251 ? 0.112 -4.605 -9.746 1.00 98.44 251 THR A O 1
ATOM 1830 N N . MET A 1 252 ? 0.755 -4.138 -11.853 1.00 96.75 252 MET A N 1
ATOM 1831 C CA . MET A 1 252 ? -0.214 -3.049 -12.087 1.00 96.75 252 MET A CA 1
ATOM 1832 C C . MET A 1 252 ? -1.559 -3.534 -12.653 1.00 96.75 252 MET A C 1
ATOM 1834 O O . MET A 1 252 ? -2.527 -2.802 -12.613 1.00 96.75 252 MET A O 1
ATOM 1838 N N . GLY A 1 253 ? -1.641 -4.772 -13.156 1.00 95.38 253 GLY A N 1
ATOM 1839 C CA . GLY A 1 253 ? -2.864 -5.296 -13.776 1.00 95.38 253 GLY A CA 1
ATOM 1840 C C . GLY A 1 253 ? -3.076 -4.789 -15.206 1.00 95.38 253 GLY A C 1
ATOM 1841 O O . GLY A 1 253 ? -2.109 -4.509 -15.901 1.00 95.38 253 GLY A O 1
ATOM 1842 N N . ASN A 1 254 ? -4.318 -4.790 -15.704 1.00 96.06 254 ASN A N 1
ATOM 1843 C CA . ASN A 1 254 ? -4.642 -4.382 -17.086 1.00 96.06 254 ASN A CA 1
ATOM 1844 C C . ASN A 1 254 ? -5.349 -3.017 -17.169 1.00 96.06 254 ASN A C 1
ATOM 1846 O O . ASN A 1 254 ? -6.078 -2.765 -18.133 1.00 96.06 254 ASN A O 1
ATOM 1850 N N . GLY A 1 255 ? -5.176 -2.182 -16.147 1.00 96.31 255 GLY A N 1
ATOM 1851 C CA . GLY A 1 255 ? -5.635 -0.801 -16.115 1.00 96.31 255 GLY A CA 1
ATOM 1852 C C . GLY A 1 255 ? -4.984 0.063 -17.183 1.00 96.31 255 GLY A C 1
ATOM 1853 O O . GLY A 1 255 ? -3.852 -0.184 -17.579 1.00 96.31 255 GLY A O 1
ATOM 1854 N N . ASN A 1 256 ? -5.690 1.070 -17.699 1.00 97.62 256 ASN A N 1
ATOM 1855 C CA . ASN A 1 256 ? -5.053 2.066 -18.559 1.00 97.62 256 ASN A CA 1
ATOM 1856 C C . ASN A 1 256 ? -4.523 3.235 -17.734 1.00 97.62 256 ASN A C 1
ATOM 1858 O O . ASN A 1 256 ? -5.197 3.707 -16.820 1.00 97.62 256 ASN A O 1
ATOM 1862 N N . GLY A 1 257 ? -3.409 3.814 -18.176 1.00 97.19 257 GLY A N 1
ATOM 1863 C CA . GLY A 1 257 ? -2.876 5.049 -17.605 1.00 97.19 257 GLY A CA 1
ATOM 1864 C C . GLY A 1 257 ? -2.233 4.866 -16.234 1.00 97.19 257 GLY A C 1
ATOM 1865 O O . GLY A 1 257 ? -2.112 5.845 -15.495 1.00 97.19 257 GLY A O 1
ATOM 1866 N N . ASP A 1 258 ? -1.835 3.644 -15.893 1.00 98.00 258 ASP A N 1
ATOM 1867 C CA . ASP A 1 258 ? -1.193 3.346 -14.623 1.00 98.00 258 ASP A CA 1
ATOM 1868 C C . ASP A 1 258 ? 0.237 3.891 -14.618 1.00 98.00 258 ASP A C 1
ATOM 1870 O O . ASP A 1 258 ? 0.897 3.983 -15.661 1.00 98.00 258 ASP A O 1
ATOM 1874 N N . TYR A 1 259 ? 0.759 4.265 -13.450 1.00 97.12 259 TYR A N 1
ATOM 1875 C CA . TYR A 1 259 ? 2.120 4.792 -13.392 1.00 97.12 259 TYR A CA 1
ATOM 1876 C C . TYR A 1 259 ? 2.939 4.351 -12.185 1.00 97.12 259 TYR A C 1
ATOM 1878 O O . TYR A 1 259 ? 2.467 4.219 -11.058 1.00 97.12 259 TYR A O 1
ATOM 1886 N N . ILE A 1 260 ? 4.233 4.166 -12.431 1.00 97.19 260 ILE A N 1
ATOM 1887 C CA . ILE A 1 260 ? 5.237 3.892 -11.407 1.00 97.19 260 ILE A CA 1
ATOM 1888 C C . ILE A 1 260 ? 6.250 5.028 -11.438 1.00 97.19 260 ILE A C 1
ATOM 1890 O O . ILE A 1 260 ? 6.864 5.295 -12.470 1.00 97.19 260 ILE A O 1
ATOM 1894 N N . TYR A 1 261 ? 6.428 5.698 -10.300 1.00 94.50 261 TYR A N 1
ATOM 1895 C CA . TYR A 1 261 ? 7.305 6.859 -10.185 1.00 94.50 261 TYR A CA 1
ATOM 1896 C C . TYR A 1 261 ? 8.286 6.730 -9.017 1.00 94.50 261 TYR A C 1
ATOM 1898 O O . TYR A 1 261 ? 7.876 6.653 -7.856 1.00 94.50 261 TYR A O 1
ATOM 1906 N N . ALA A 1 262 ? 9.583 6.780 -9.326 1.00 86.94 262 ALA A N 1
ATOM 1907 C CA . ALA A 1 262 ? 10.680 6.714 -8.352 1.00 86.94 262 ALA A CA 1
ATOM 1908 C C . ALA A 1 262 ? 11.720 7.835 -8.507 1.00 86.94 262 ALA A C 1
ATOM 1910 O O . ALA A 1 262 ? 12.772 7.793 -7.877 1.00 86.94 262 ALA A O 1
ATOM 1911 N N . ASN A 1 263 ? 11.476 8.816 -9.379 1.00 80.94 263 ASN A N 1
ATOM 1912 C CA . ASN A 1 263 ? 12.467 9.815 -9.772 1.00 80.94 263 ASN A CA 1
ATOM 1913 C C . ASN A 1 263 ? 13.810 9.213 -10.250 1.00 80.94 263 ASN A C 1
ATOM 1915 O O . ASN A 1 263 ? 14.870 9.787 -10.006 1.00 80.94 263 ASN A O 1
ATOM 1919 N N . GLY A 1 264 ? 13.771 8.039 -10.886 1.00 68.00 264 GLY A N 1
ATOM 1920 C CA . GLY A 1 264 ? 14.950 7.260 -11.276 1.00 68.00 264 GLY A CA 1
ATOM 1921 C C . GLY A 1 264 ? 15.800 6.723 -10.114 1.00 68.00 264 GLY A C 1
ATOM 1922 O O . GLY A 1 264 ? 16.935 6.310 -10.340 1.00 68.00 264 GLY A O 1
ATOM 1923 N N . LEU A 1 265 ? 15.311 6.757 -8.868 1.00 78.00 265 LEU A N 1
ATOM 1924 C CA . LEU A 1 265 ? 16.058 6.348 -7.678 1.00 78.00 265 LEU A CA 1
ATOM 1925 C C . LEU A 1 265 ? 15.578 5.006 -7.118 1.00 78.00 265 LEU A C 1
ATOM 1927 O O . LEU A 1 265 ? 14.387 4.739 -6.958 1.00 78.00 265 LEU A O 1
ATOM 1931 N N . GLY A 1 266 ? 16.548 4.196 -6.695 1.00 88.69 266 GLY A N 1
ATOM 1932 C CA . GLY A 1 266 ? 16.317 2.865 -6.142 1.00 88.69 266 GLY A CA 1
ATOM 1933 C C . GLY A 1 266 ? 16.714 1.784 -7.135 1.00 88.69 266 GLY A C 1
ATOM 1934 O O . GLY A 1 266 ? 17.732 1.928 -7.816 1.00 88.69 266 GLY A O 1
ATOM 1935 N N . GLY A 1 267 ? 15.948 0.694 -7.181 1.00 93.69 267 GLY A N 1
ATOM 1936 C CA . GLY A 1 267 ? 16.183 -0.384 -8.128 1.00 93.69 267 GLY A CA 1
ATOM 1937 C C . GLY A 1 267 ? 15.935 -1.802 -7.631 1.00 93.69 267 GLY A C 1
ATOM 1938 O O . GLY A 1 267 ? 15.570 -2.048 -6.477 1.00 93.69 267 GLY A O 1
ATOM 1939 N N . ASN A 1 268 ? 16.232 -2.752 -8.513 1.00 97.19 268 ASN A N 1
ATOM 1940 C CA . ASN A 1 268 ? 16.025 -4.188 -8.343 1.00 97.19 268 ASN A CA 1
ATOM 1941 C C . ASN A 1 268 ? 14.547 -4.555 -8.142 1.00 97.19 268 ASN A C 1
ATOM 1943 O O . ASN A 1 268 ? 14.230 -5.515 -7.436 1.00 97.19 268 ASN A O 1
ATOM 1947 N N . ASN A 1 269 ? 13.634 -3.783 -8.728 1.00 98.06 269 ASN A N 1
ATOM 1948 C CA . ASN A 1 269 ? 12.217 -4.101 -8.704 1.00 98.06 269 ASN A CA 1
ATOM 1949 C C . ASN A 1 269 ? 11.897 -5.158 -9.772 1.00 98.06 269 ASN A C 1
ATOM 1951 O O . ASN A 1 269 ? 12.516 -5.214 -10.837 1.00 98.06 269 ASN A O 1
ATOM 1955 N N . ILE A 1 270 ? 10.905 -5.996 -9.485 1.00 98.56 270 ILE A N 1
ATOM 1956 C CA . ILE A 1 270 ? 10.251 -6.867 -10.461 1.00 98.56 270 ILE A CA 1
ATOM 1957 C C . ILE A 1 270 ? 8.893 -6.240 -10.745 1.00 98.56 270 ILE A C 1
ATOM 1959 O O . ILE A 1 270 ? 8.063 -6.148 -9.844 1.00 98.56 270 ILE A O 1
ATOM 1963 N N . ILE A 1 271 ? 8.678 -5.791 -11.975 1.00 98.31 271 ILE A N 1
ATOM 1964 C CA . ILE A 1 271 ? 7.501 -5.023 -12.375 1.00 98.31 271 ILE A CA 1
ATOM 1965 C C . ILE A 1 271 ? 6.761 -5.775 -13.483 1.00 98.31 271 ILE A C 1
ATOM 1967 O O . ILE A 1 271 ? 7.361 -6.186 -14.476 1.00 98.31 271 ILE A O 1
ATOM 1971 N N . ASN A 1 272 ? 5.451 -5.927 -13.331 1.00 97.69 272 ASN A N 1
ATOM 1972 C CA . ASN A 1 272 ? 4.545 -6.431 -14.354 1.00 97.69 272 ASN A CA 1
ATOM 1973 C C . ASN A 1 272 ? 3.435 -5.404 -14.595 1.00 97.69 272 ASN A C 1
ATOM 1975 O O . ASN A 1 272 ? 2.602 -5.194 -13.717 1.00 97.69 272 ASN A O 1
ATOM 1979 N N . ILE A 1 273 ? 3.420 -4.773 -15.768 1.00 94.44 273 ILE A N 1
ATOM 1980 C CA . ILE A 1 273 ? 2.454 -3.708 -16.092 1.00 94.44 273 ILE A CA 1
ATOM 1981 C C . ILE A 1 273 ? 1.212 -4.194 -16.851 1.00 94.44 273 ILE A C 1
ATOM 1983 O O . ILE A 1 273 ? 0.371 -3.387 -17.220 1.00 94.44 273 ILE A O 1
ATOM 1987 N N . GLY A 1 274 ? 1.095 -5.507 -17.085 1.00 94.25 274 GLY A N 1
ATOM 1988 C CA . GLY A 1 274 ? -0.036 -6.109 -17.794 1.00 94.25 274 GLY A CA 1
ATOM 1989 C C . GLY A 1 274 ? -0.292 -5.511 -19.182 1.00 94.25 274 GLY A C 1
ATOM 1990 O O . GLY A 1 274 ? 0.634 -5.048 -19.840 1.00 94.25 274 GLY A O 1
ATOM 1991 N N . SER A 1 275 ? -1.525 -5.643 -19.681 1.00 94.75 275 SER A N 1
ATOM 1992 C CA . SER A 1 275 ? -1.895 -5.329 -21.081 1.00 94.75 275 SER A CA 1
ATOM 1993 C C . SER A 1 275 ? -2.644 -4.003 -21.243 1.00 94.75 275 SER A C 1
ATOM 1995 O O . SER A 1 275 ? -3.238 -3.751 -22.293 1.00 94.75 275 SER A O 1
ATOM 1997 N N . GLY A 1 276 ? -2.681 -3.195 -20.186 1.00 93.69 276 GLY A N 1
ATOM 1998 C CA . GLY A 1 276 ? -3.246 -1.856 -20.230 1.00 93.69 276 GLY A CA 1
ATOM 1999 C C . GLY A 1 276 ? -2.497 -0.943 -21.196 1.00 93.69 276 GLY A C 1
ATOM 2000 O O . GLY A 1 276 ? -1.370 -1.230 -21.580 1.00 93.69 276 GLY A O 1
ATOM 2001 N N . SER A 1 277 ? -3.130 0.144 -21.626 1.00 95.69 277 SER A N 1
ATOM 2002 C CA . SER A 1 277 ? -2.499 1.145 -22.492 1.00 95.69 277 SER A CA 1
ATOM 2003 C C . SER A 1 277 ? -2.099 2.392 -21.717 1.00 95.69 277 SER A C 1
ATOM 2005 O O . SER A 1 277 ? -2.757 2.766 -20.749 1.00 95.69 277 SER A O 1
ATOM 2007 N N . PHE A 1 278 ? -1.102 3.112 -22.232 1.00 95.88 278 PHE A N 1
ATOM 2008 C CA . PHE A 1 278 ? -0.639 4.398 -21.707 1.00 95.88 278 PHE A CA 1
ATOM 2009 C C . PHE A 1 278 ? -0.033 4.314 -20.308 1.00 95.88 278 PHE A C 1
ATOM 2011 O O . PHE A 1 278 ? -0.023 5.313 -19.586 1.00 95.88 278 PHE A O 1
ATOM 2018 N N . ASN A 1 279 ? 0.502 3.151 -19.936 1.00 96.88 279 ASN A N 1
ATOM 2019 C CA . ASN A 1 279 ? 1.188 3.023 -18.664 1.00 96.88 279 ASN A CA 1
ATOM 2020 C C . ASN A 1 279 ? 2.545 3.718 -18.734 1.00 96.88 279 ASN A C 1
ATOM 2022 O O . ASN A 1 279 ? 3.195 3.746 -19.779 1.00 96.88 279 ASN A O 1
ATOM 2026 N N . THR A 1 280 ? 2.982 4.305 -17.624 1.00 96.81 280 THR A N 1
ATOM 2027 C CA . THR A 1 280 ? 4.268 5.010 -17.554 1.00 96.81 280 THR A CA 1
ATOM 2028 C C . THR A 1 280 ? 5.129 4.465 -16.431 1.00 96.81 280 THR A C 1
ATOM 2030 O O . THR A 1 280 ? 4.714 4.425 -15.276 1.00 96.81 280 THR A O 1
ATOM 2033 N N . ILE A 1 281 ? 6.370 4.108 -16.751 1.00 96.44 281 ILE A N 1
ATOM 2034 C CA . ILE A 1 281 ? 7.342 3.638 -15.765 1.00 96.44 281 ILE A CA 1
ATOM 2035 C C . ILE A 1 281 ? 8.546 4.573 -15.753 1.00 96.44 281 ILE A C 1
ATOM 2037 O O . ILE A 1 281 ? 9.258 4.699 -16.748 1.00 96.44 281 ILE A O 1
ATOM 2041 N N . ASP A 1 282 ? 8.801 5.187 -14.600 1.00 94.94 282 ASP A N 1
ATOM 2042 C CA . ASP A 1 282 ? 10.104 5.755 -14.255 1.00 94.94 282 ASP A CA 1
ATOM 2043 C C . ASP A 1 282 ? 11.034 4.608 -13.832 1.00 94.94 282 ASP A C 1
ATOM 2045 O O . ASP A 1 282 ? 10.956 4.096 -12.710 1.00 94.94 282 ASP A O 1
ATOM 2049 N N . VAL A 1 283 ? 11.843 4.136 -14.781 1.00 94.19 283 VAL A N 1
ATOM 2050 C CA . VAL A 1 283 ? 12.649 2.923 -14.640 1.00 94.19 283 VAL A CA 1
ATOM 2051 C C . VAL A 1 283 ? 13.854 3.198 -13.746 1.00 94.19 283 VAL A C 1
ATOM 2053 O O . VAL A 1 283 ? 14.654 4.094 -14.017 1.00 94.19 283 VAL A O 1
ATOM 2056 N N . SER A 1 284 ? 14.000 2.397 -12.691 1.00 92.25 284 SER A N 1
ATOM 2057 C CA . SER A 1 284 ? 15.095 2.500 -11.725 1.00 92.25 284 SER A CA 1
ATOM 2058 C C . SER A 1 284 ? 16.197 1.467 -11.994 1.00 92.25 284 SER A C 1
ATOM 2060 O O . SER A 1 284 ? 16.094 0.604 -12.870 1.00 92.25 284 SER A O 1
ATOM 2062 N N . THR A 1 285 ? 17.287 1.556 -11.226 1.00 94.31 285 THR A N 1
ATOM 2063 C CA . THR A 1 285 ? 18.489 0.730 -11.411 1.00 94.31 285 THR A CA 1
ATOM 2064 C C . THR A 1 285 ? 18.183 -0.774 -11.412 1.00 94.31 285 THR A C 1
ATOM 2066 O O . THR A 1 285 ? 17.563 -1.274 -10.481 1.00 94.31 285 THR A O 1
ATOM 2069 N N . ASN A 1 286 ? 18.693 -1.553 -12.368 1.00 96.00 286 ASN A N 1
ATOM 2070 C CA . ASN A 1 286 ? 18.560 -3.026 -12.384 1.00 96.00 286 ASN A CA 1
ATOM 2071 C C . ASN A 1 286 ? 17.112 -3.570 -12.342 1.00 96.00 286 ASN A C 1
ATOM 2073 O O . ASN A 1 286 ? 16.891 -4.707 -11.905 1.00 96.00 286 ASN A O 1
ATOM 2077 N N . ASP A 1 287 ? 16.116 -2.784 -12.749 1.00 97.38 287 ASP A N 1
ATOM 2078 C CA . ASP A 1 287 ? 14.730 -3.248 -12.763 1.00 97.38 287 ASP A CA 1
ATOM 2079 C C . ASP A 1 287 ? 14.499 -4.347 -13.815 1.00 97.38 287 ASP A C 1
ATOM 2081 O O . ASP A 1 287 ? 15.106 -4.384 -14.893 1.00 97.38 287 ASP A O 1
ATOM 2085 N N . LYS A 1 288 ? 13.581 -5.263 -13.494 1.00 98.44 288 LYS A N 1
ATOM 2086 C CA . LYS A 1 288 ? 13.093 -6.310 -14.395 1.00 98.44 288 LYS A CA 1
ATOM 2087 C C . LYS A 1 288 ? 11.627 -6.065 -14.682 1.00 98.44 288 LYS A C 1
ATOM 2089 O O . LYS A 1 288 ? 10.801 -6.180 -13.781 1.00 98.44 288 LYS A O 1
ATOM 2094 N N . ILE A 1 289 ? 11.310 -5.772 -15.933 1.00 98.19 289 ILE A N 1
ATOM 2095 C CA . ILE A 1 289 ? 9.984 -5.336 -16.346 1.00 98.19 289 ILE A CA 1
ATOM 2096 C C . ILE A 1 289 ? 9.390 -6.332 -17.341 1.00 98.19 289 ILE A C 1
ATOM 2098 O O . ILE A 1 289 ? 10.058 -6.777 -18.276 1.00 98.19 289 ILE A O 1
ATOM 2102 N N . THR A 1 290 ? 8.126 -6.684 -17.130 1.00 97.75 290 THR A N 1
ATOM 2103 C CA . THR A 1 290 ? 7.310 -7.470 -18.058 1.00 97.75 290 THR A CA 1
ATOM 2104 C C . THR A 1 290 ? 6.129 -6.634 -18.522 1.00 97.75 290 THR A C 1
ATOM 2106 O O . THR A 1 290 ? 5.394 -6.084 -17.703 1.00 97.75 290 THR A O 1
ATOM 2109 N N . VAL A 1 291 ? 5.965 -6.572 -19.837 1.00 95.50 291 VAL A N 1
ATOM 2110 C CA . VAL A 1 291 ? 4.894 -5.870 -20.540 1.00 95.50 291 VAL A CA 1
ATOM 2111 C C . VAL A 1 291 ? 3.917 -6.908 -21.078 1.00 95.50 291 VAL A C 1
ATOM 2113 O O . VAL A 1 291 ? 4.331 -7.950 -21.599 1.00 95.50 291 VAL A O 1
ATOM 2116 N N . GLY A 1 292 ? 2.622 -6.660 -20.907 1.00 90.31 292 GLY A N 1
ATOM 2117 C CA . GLY A 1 292 ? 1.567 -7.465 -21.510 1.00 90.31 292 GLY A CA 1
ATOM 2118 C C . GLY A 1 292 ? 1.409 -7.179 -23.001 1.00 90.31 292 GLY A C 1
ATOM 2119 O O . GLY A 1 292 ? 2.229 -6.523 -23.636 1.00 90.31 292 GLY A O 1
ATOM 2120 N N . VAL A 1 293 ? 0.355 -7.722 -23.604 1.00 86.31 293 VAL A N 1
ATOM 2121 C CA . VAL A 1 293 ? 0.166 -7.628 -25.057 1.00 86.31 293 VAL A CA 1
ATOM 2122 C C . VAL A 1 293 ? -0.762 -6.468 -25.391 1.00 86.31 293 VAL A C 1
ATOM 2124 O O . VAL A 1 293 ? -1.903 -6.451 -24.947 1.00 86.31 293 VAL A O 1
ATOM 2127 N N . GLY A 1 294 ? -0.326 -5.578 -26.283 1.00 68.19 294 GLY A N 1
ATOM 2128 C CA . GLY A 1 294 ? -1.218 -4.644 -26.980 1.00 68.19 294 GLY A CA 1
ATOM 2129 C C . GLY A 1 294 ? -1.349 -3.246 -26.372 1.00 68.19 294 GLY A C 1
ATOM 2130 O O . GLY A 1 294 ? -2.040 -2.429 -26.976 1.00 68.19 294 GLY A O 1
ATOM 2131 N N . GLY A 1 295 ? -0.668 -2.962 -25.259 1.00 80.56 295 GLY A N 1
ATOM 2132 C CA . GLY A 1 295 ? -0.512 -1.612 -24.715 1.00 80.56 295 GLY A CA 1
ATOM 2133 C C . GLY A 1 295 ? 0.406 -0.723 -25.563 1.00 80.56 295 GLY A C 1
ATOM 2134 O O . GLY A 1 295 ? 1.147 -1.204 -26.426 1.00 80.56 295 GLY A O 1
ATOM 2135 N N . SER A 1 296 ? 0.308 0.586 -25.334 1.00 92.69 296 SER A N 1
ATOM 2136 C CA . SER A 1 296 ? 1.310 1.582 -25.730 1.00 92.69 296 SER A CA 1
ATOM 2137 C C . SER A 1 296 ? 1.884 2.177 -24.455 1.00 92.69 296 SER A C 1
ATOM 2139 O O . SER A 1 296 ? 1.256 3.065 -23.875 1.00 92.69 296 SER A O 1
ATOM 2141 N N . ASP A 1 297 ? 3.033 1.674 -24.014 1.00 96.31 297 ASP A N 1
ATOM 2142 C CA . ASP A 1 297 ? 3.585 1.967 -22.691 1.00 96.31 297 ASP A CA 1
ATOM 2143 C C . ASP A 1 297 ? 4.894 2.758 -22.774 1.00 96.31 297 ASP A C 1
ATOM 2145 O O . ASP A 1 297 ? 5.739 2.538 -23.638 1.00 96.31 297 ASP A O 1
ATOM 2149 N N . ALA A 1 298 ? 5.088 3.701 -21.857 1.00 96.44 298 ALA A N 1
ATOM 2150 C CA . ALA A 1 298 ? 6.247 4.582 -21.834 1.00 96.44 298 ALA A CA 1
ATOM 2151 C C . ALA A 1 298 ? 7.263 4.162 -20.767 1.00 96.44 298 ALA A C 1
ATOM 2153 O O . ALA A 1 298 ? 6.933 4.026 -19.587 1.00 96.44 298 ALA A O 1
ATOM 2154 N N . PHE A 1 299 ? 8.530 4.064 -21.171 1.00 96.00 299 PHE A N 1
ATOM 2155 C CA . PHE A 1 299 ? 9.649 3.775 -20.273 1.00 96.00 299 PHE A CA 1
ATOM 2156 C C . PHE A 1 299 ? 10.568 4.983 -20.210 1.00 96.00 299 PHE A C 1
ATOM 2158 O O . PHE A 1 299 ? 11.159 5.376 -21.216 1.00 96.00 299 PHE A O 1
ATOM 2165 N N . ILE A 1 300 ? 10.691 5.574 -19.028 1.00 94.44 300 ILE A N 1
ATOM 2166 C CA . ILE A 1 300 ? 11.500 6.764 -18.792 1.00 94.44 300 ILE A CA 1
ATOM 2167 C C . ILE A 1 300 ? 12.754 6.346 -18.035 1.00 94.44 300 ILE A C 1
ATOM 2169 O O . ILE A 1 300 ? 12.676 5.816 -16.932 1.00 94.44 300 ILE A O 1
ATOM 2173 N N . PHE A 1 301 ? 13.911 6.617 -18.623 1.00 91.56 301 PHE A N 1
ATOM 2174 C CA . PHE A 1 301 ? 15.220 6.386 -18.029 1.00 91.56 301 PHE A CA 1
ATOM 2175 C C . PHE A 1 301 ? 15.848 7.724 -17.668 1.00 91.56 301 PHE A C 1
ATOM 2177 O O . PHE A 1 301 ? 16.099 8.547 -18.547 1.00 91.56 301 PHE A O 1
ATOM 2184 N N . LYS A 1 302 ? 16.143 7.929 -16.385 1.00 86.19 302 LYS A N 1
ATOM 2185 C CA . LYS A 1 302 ? 16.834 9.124 -15.884 1.00 86.19 302 LYS A CA 1
ATOM 2186 C C . LYS A 1 302 ? 18.268 8.760 -15.514 1.00 86.19 302 LYS A C 1
ATOM 2188 O O . LYS A 1 302 ? 18.513 8.229 -14.431 1.00 86.19 302 LYS A O 1
ATOM 2193 N N . GLN A 1 303 ? 19.230 9.032 -16.397 1.00 76.12 303 GLN A N 1
ATOM 2194 C CA . GLN A 1 303 ? 20.636 8.762 -16.079 1.00 76.12 303 GLN A CA 1
ATOM 2195 C C . GLN A 1 303 ? 21.235 9.933 -15.291 1.00 76.12 303 GLN A C 1
ATOM 2197 O O . GLN A 1 303 ? 21.709 10.917 -15.852 1.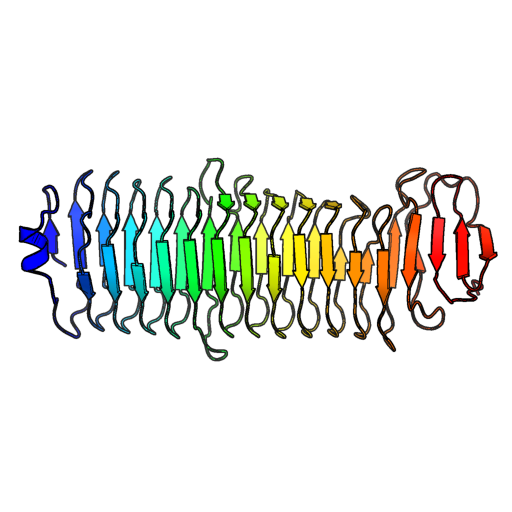00 76.12 303 GLN A O 1
ATOM 2202 N N . THR A 1 304 ? 21.225 9.835 -13.965 1.00 74.88 304 THR A N 1
ATOM 2203 C CA . THR A 1 304 ? 21.767 10.893 -13.095 1.00 74.88 304 THR A CA 1
ATOM 2204 C C . THR A 1 304 ? 23.279 10.762 -12.879 1.00 74.88 304 THR A C 1
ATOM 2206 O O . THR A 1 304 ? 23.953 11.752 -12.581 1.00 74.88 304 THR A O 1
ATOM 2209 N N . SER A 1 305 ? 23.841 9.567 -13.086 1.00 80.69 305 SER A N 1
ATOM 2210 C CA . SER A 1 305 ? 25.277 9.2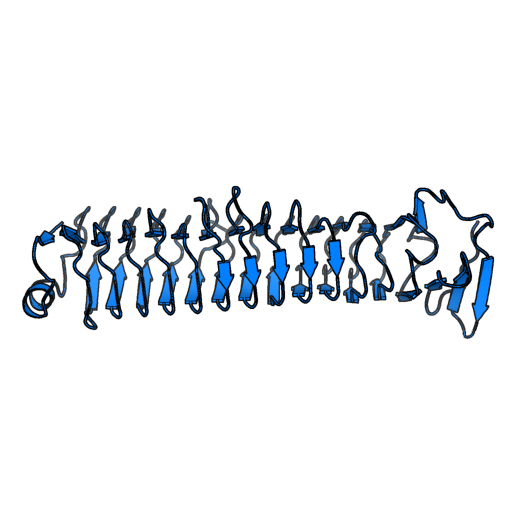75 -13.026 1.00 80.69 305 SER A CA 1
ATOM 2211 C C . SER A 1 305 ? 25.619 7.991 -13.798 1.00 80.69 305 SER A C 1
ATOM 2213 O O . SER A 1 305 ? 24.739 7.197 -14.115 1.00 80.69 305 SER A O 1
ATOM 2215 N N . VAL A 1 306 ? 26.906 7.774 -14.103 1.00 80.38 306 VAL A N 1
ATOM 2216 C CA . VAL A 1 306 ? 27.390 6.493 -14.662 1.00 80.38 306 VAL A CA 1
ATOM 2217 C C . VAL A 1 306 ? 27.022 5.356 -13.707 1.00 80.38 306 VAL A C 1
ATOM 2219 O O . VAL A 1 306 ? 27.363 5.420 -12.523 1.00 80.38 306 VAL A O 1
ATOM 2222 N N . GLY A 1 307 ? 26.362 4.319 -14.218 1.00 83.25 307 GLY A N 1
ATOM 2223 C CA . GLY A 1 307 ? 25.890 3.179 -13.432 1.00 83.25 307 GLY A CA 1
ATOM 2224 C C . GLY A 1 307 ? 24.494 3.353 -12.824 1.00 83.25 307 GLY A C 1
ATOM 2225 O O . GLY A 1 307 ? 24.052 2.456 -12.104 1.00 83.25 307 GLY A O 1
ATOM 2226 N N . SER A 1 308 ? 23.803 4.481 -13.048 1.00 86.88 308 SER A N 1
ATOM 2227 C CA . SER A 1 308 ? 22.490 4.733 -12.433 1.00 86.88 308 SER A CA 1
ATOM 2228 C C . SER A 1 308 ? 21.332 3.997 -13.116 1.00 86.88 308 SER A C 1
ATOM 2230 O O . SER A 1 308 ? 20.239 3.964 -12.564 1.00 86.88 308 SER A O 1
ATOM 2232 N N . ILE A 1 309 ? 21.540 3.419 -14.305 1.00 89.94 309 ILE A N 1
ATOM 2233 C CA . ILE A 1 309 ? 20.564 2.525 -14.954 1.00 89.94 309 ILE A CA 1
ATOM 2234 C C . ILE A 1 309 ? 20.837 1.075 -14.522 1.00 89.94 309 ILE A C 1
ATOM 2236 O O . ILE A 1 309 ? 19.915 0.286 -14.310 1.00 89.94 309 ILE A O 1
ATOM 2240 N N . GLY A 1 310 ? 22.105 0.708 -14.356 1.00 93.00 310 GLY A N 1
ATOM 2241 C CA . GLY A 1 310 ? 22.533 -0.660 -14.119 1.00 93.00 310 GLY A CA 1
ATOM 2242 C C . GLY A 1 310 ? 22.130 -1.576 -15.274 1.00 93.00 310 GLY A C 1
ATOM 2243 O O . GLY A 1 310 ? 22.250 -1.222 -16.442 1.00 93.00 310 GLY A O 1
ATOM 2244 N N . ASN A 1 311 ? 21.637 -2.770 -14.955 1.00 96.00 311 ASN A N 1
ATOM 2245 C CA . ASN A 1 311 ? 21.270 -3.796 -15.929 1.00 96.00 311 ASN A CA 1
ATOM 2246 C C . ASN A 1 311 ? 19.755 -4.003 -15.950 1.00 96.00 311 ASN A C 1
ATOM 2248 O O . ASN A 1 311 ? 19.226 -4.887 -15.270 1.00 96.00 311 ASN A O 1
ATOM 2252 N N . VAL A 1 312 ? 19.057 -3.183 -16.730 1.00 97.44 312 VAL A N 1
ATOM 2253 C CA . VAL A 1 312 ? 17.600 -3.261 -16.881 1.00 97.44 312 VAL A CA 1
ATOM 2254 C C . VAL A 1 312 ? 17.229 -4.330 -17.902 1.00 97.44 312 VAL A C 1
ATOM 2256 O O . VAL A 1 312 ? 17.869 -4.479 -18.945 1.00 97.44 312 VAL A O 1
ATOM 2259 N N . THR A 1 313 ? 16.160 -5.073 -17.625 1.00 98.31 313 THR A N 1
ATOM 2260 C CA . THR A 1 313 ? 15.579 -6.035 -18.572 1.00 98.31 313 THR A CA 1
ATOM 2261 C C . THR A 1 313 ? 14.108 -5.724 -18.803 1.00 98.31 313 THR A C 1
ATOM 2263 O O . THR A 1 313 ? 13.356 -5.628 -17.840 1.00 98.31 313 THR A O 1
ATOM 2266 N N . ILE A 1 314 ? 13.689 -5.638 -20.066 1.00 98.00 314 ILE A N 1
ATOM 2267 C CA . ILE A 1 314 ? 12.287 -5.471 -20.462 1.00 98.00 314 ILE A CA 1
ATOM 2268 C C . ILE A 1 314 ? 11.885 -6.644 -21.356 1.00 98.00 314 ILE A C 1
ATOM 2270 O O . ILE A 1 314 ? 12.496 -6.886 -22.397 1.00 98.00 314 ILE A O 1
ATOM 2274 N N . THR A 1 315 ? 10.854 -7.379 -20.949 1.00 97.69 315 THR A N 1
ATOM 2275 C CA . THR A 1 315 ? 10.259 -8.484 -21.714 1.00 97.69 315 THR A CA 1
ATOM 2276 C C . THR A 1 315 ? 8.888 -8.071 -22.230 1.00 97.69 315 THR A C 1
ATOM 2278 O O . THR A 1 315 ? 8.120 -7.476 -21.485 1.00 97.69 315 THR A O 1
ATOM 2281 N N . GLY A 1 316 ? 8.572 -8.405 -23.485 1.00 95.81 316 GLY A N 1
ATOM 2282 C CA . GLY A 1 316 ? 7.286 -8.057 -24.110 1.00 95.81 316 GLY A CA 1
ATOM 2283 C C . GLY A 1 316 ? 7.257 -6.687 -24.796 1.00 95.81 316 GLY A C 1
ATOM 2284 O O . GLY A 1 316 ? 6.243 -6.340 -25.385 1.00 95.81 316 GLY A O 1
ATOM 2285 N N . PHE A 1 317 ? 8.371 -5.949 -24.775 1.00 96.06 317 PHE A N 1
ATOM 2286 C CA . PHE A 1 317 ? 8.498 -4.636 -25.406 1.00 96.06 317 PHE A CA 1
ATOM 2287 C C . PHE A 1 317 ? 8.163 -4.666 -26.907 1.00 96.06 317 PHE A C 1
ATOM 2289 O O . PHE A 1 317 ? 8.697 -5.478 -27.668 1.00 96.06 317 PHE A O 1
ATOM 2296 N N . ASN A 1 318 ? 7.337 -3.725 -27.350 1.00 93.88 318 ASN A N 1
ATOM 2297 C CA . ASN A 1 318 ? 6.964 -3.508 -28.736 1.00 93.88 318 ASN A CA 1
ATOM 2298 C C . ASN A 1 318 ? 7.440 -2.129 -29.202 1.00 93.88 318 ASN A C 1
ATOM 2300 O O . ASN A 1 318 ? 6.765 -1.127 -29.004 1.00 93.88 318 ASN A O 1
ATOM 2304 N N . GLY A 1 319 ? 8.553 -2.082 -29.936 1.00 91.00 319 GLY A N 1
ATOM 2305 C CA . GLY A 1 319 ? 9.139 -0.816 -30.393 1.00 91.00 319 GLY A CA 1
ATOM 2306 C C . GLY A 1 319 ? 8.264 0.054 -31.308 1.00 91.00 319 GLY A C 1
ATOM 2307 O O . GLY A 1 319 ? 8.639 1.192 -31.562 1.00 91.00 319 GLY A O 1
ATOM 2308 N N . ALA A 1 320 ? 7.129 -0.446 -31.814 1.00 90.19 320 ALA A N 1
ATOM 2309 C CA . ALA A 1 320 ? 6.159 0.376 -32.543 1.00 90.19 320 ALA A CA 1
ATOM 2310 C C . ALA A 1 320 ? 5.192 1.137 -31.616 1.00 90.19 320 ALA A C 1
ATOM 2312 O O . ALA A 1 320 ? 4.654 2.167 -32.017 1.00 90.19 320 ALA A O 1
ATOM 2313 N N . ASN A 1 321 ? 4.971 0.626 -30.404 1.00 92.06 321 ASN A N 1
ATOM 2314 C CA . ASN A 1 321 ? 3.966 1.121 -29.464 1.00 92.06 321 ASN A CA 1
ATOM 2315 C C . ASN A 1 321 ? 4.568 1.665 -28.168 1.00 92.06 321 ASN A C 1
ATOM 2317 O O . ASN A 1 321 ? 3.932 2.499 -27.528 1.00 92.06 321 ASN A O 1
ATOM 2321 N N . ASP A 1 322 ? 5.768 1.209 -27.818 1.00 95.50 322 ASP A N 1
ATOM 2322 C CA . ASP A 1 322 ? 6.381 1.424 -26.519 1.00 95.50 322 ASP A CA 1
ATOM 2323 C C . ASP A 1 322 ? 7.580 2.367 -26.651 1.00 95.50 322 ASP A C 1
ATOM 2325 O O . ASP A 1 322 ? 8.685 1.941 -27.009 1.00 95.50 322 ASP A O 1
ATOM 2329 N N . PRO A 1 323 ? 7.405 3.679 -26.440 1.00 94.81 323 PRO A N 1
ATOM 2330 C CA . PRO A 1 323 ? 8.518 4.609 -26.508 1.00 94.81 323 PRO A CA 1
ATOM 2331 C C . PRO A 1 323 ? 9.491 4.435 -25.333 1.00 94.81 323 PRO A C 1
ATOM 2333 O O . PRO A 1 323 ? 9.105 4.348 -24.164 1.00 94.81 323 PRO A O 1
ATOM 2336 N N . LEU A 1 324 ? 10.785 4.480 -25.659 1.00 94.50 324 LEU A N 1
ATOM 2337 C CA . LEU A 1 324 ? 11.863 4.663 -24.689 1.00 94.50 324 LEU A CA 1
ATOM 2338 C C . LEU A 1 324 ? 12.240 6.145 -24.639 1.00 94.50 324 LEU A C 1
ATOM 2340 O O . LEU A 1 324 ? 12.684 6.714 -25.639 1.00 94.50 324 LEU A O 1
ATOM 2344 N N . PHE A 1 325 ? 12.098 6.758 -23.470 1.00 92.50 325 PHE A N 1
ATOM 2345 C CA . PHE A 1 325 ? 12.528 8.123 -23.201 1.00 92.50 325 PHE A CA 1
ATOM 2346 C C . PHE A 1 325 ? 13.783 8.107 -22.345 1.00 92.50 325 PHE A C 1
ATOM 2348 O O . PHE A 1 325 ? 13.843 7.436 -21.319 1.00 92.50 325 PHE A O 1
ATOM 2355 N N . PHE A 1 326 ? 14.773 8.893 -22.747 1.00 88.00 326 PHE A N 1
ATOM 2356 C CA . PHE A 1 326 ? 16.007 9.052 -21.997 1.00 88.00 326 PHE A CA 1
ATOM 2357 C C . PHE A 1 326 ? 16.147 10.508 -21.567 1.00 88.00 326 PHE A C 1
ATOM 2359 O O . PHE A 1 326 ? 16.379 11.388 -22.398 1.00 88.00 326 PHE A O 1
ATOM 2366 N N . ASP A 1 327 ? 15.961 10.756 -20.277 1.00 81.19 327 ASP A N 1
ATOM 2367 C CA . ASP A 1 327 ? 15.991 12.083 -19.682 1.00 81.19 327 ASP A CA 1
ATOM 2368 C C . ASP A 1 327 ? 17.382 12.383 -19.096 1.00 81.19 327 ASP A C 1
ATOM 2370 O O . ASP A 1 327 ? 17.965 11.580 -18.364 1.00 81.19 327 ASP A O 1
ATOM 2374 N N . ALA A 1 328 ? 17.904 13.558 -19.452 1.00 61.69 328 ALA A N 1
ATOM 2375 C CA . ALA A 1 328 ? 19.134 14.164 -18.946 1.00 61.69 328 ALA A CA 1
ATOM 2376 C C . ALA A 1 328 ? 20.398 13.266 -18.921 1.00 61.69 328 ALA A C 1
ATOM 2378 O O . ALA A 1 328 ? 20.954 12.995 -17.860 1.00 61.69 328 ALA A O 1
ATOM 2379 N N . PHE A 1 329 ? 20.961 12.935 -20.093 1.00 65.56 329 PHE A N 1
ATOM 2380 C CA . PHE A 1 329 ? 22.344 12.433 -20.231 1.00 65.56 329 PHE A CA 1
ATOM 2381 C C . PHE A 1 329 ? 23.376 13.514 -19.882 1.00 65.56 329 PHE A C 1
ATOM 2383 O O . PHE A 1 329 ? 24.059 14.061 -20.746 1.00 65.56 329 PHE A O 1
ATOM 2390 N N . THR A 1 330 ? 23.488 13.870 -18.609 1.00 54.47 330 THR A N 1
ATOM 2391 C CA . THR A 1 330 ? 24.407 14.938 -18.187 1.00 54.47 330 THR A CA 1
ATOM 2392 C C . THR A 1 330 ? 25.876 14.520 -18.259 1.00 54.47 330 THR A C 1
ATOM 2394 O O . THR A 1 330 ? 26.739 15.390 -18.335 1.00 54.47 330 THR A O 1
ATOM 2397 N N . ASN A 1 331 ? 26.167 13.210 -18.297 1.00 54.44 331 ASN A N 1
ATOM 2398 C CA . ASN A 1 331 ? 27.531 12.672 -18.217 1.00 54.44 331 ASN A CA 1
ATOM 2399 C C . ASN A 1 331 ? 27.871 11.572 -19.246 1.00 54.44 331 ASN A C 1
ATOM 2401 O O . ASN A 1 331 ? 28.994 11.061 -19.230 1.00 54.44 331 ASN A O 1
ATOM 2405 N N . ALA A 1 332 ? 26.953 11.195 -20.144 1.00 54.09 332 ALA A N 1
ATOM 2406 C CA . ALA A 1 332 ? 27.261 10.215 -21.183 1.00 54.09 332 ALA A CA 1
ATOM 2407 C C . ALA A 1 332 ? 28.091 10.880 -22.290 1.00 54.09 332 ALA A C 1
ATOM 2409 O O . ALA A 1 332 ? 27.573 11.562 -23.170 1.00 54.09 332 ALA A O 1
ATOM 2410 N N . ASN A 1 333 ? 29.407 10.665 -22.264 1.00 56.75 333 ASN A N 1
ATOM 2411 C CA . ASN A 1 333 ? 30.322 11.106 -23.325 1.00 56.75 333 ASN A CA 1
ATOM 2412 C C . ASN A 1 333 ? 30.114 10.355 -24.661 1.00 56.75 333 ASN A C 1
ATOM 2414 O O . ASN A 1 333 ? 30.857 10.583 -25.617 1.00 56.75 333 ASN A O 1
ATOM 2418 N N . SER A 1 334 ? 29.132 9.454 -24.741 1.00 65.56 334 SER A N 1
ATOM 2419 C CA . SER A 1 334 ? 28.823 8.641 -25.914 1.00 65.56 334 SER A CA 1
ATOM 2420 C C . SER A 1 334 ? 27.321 8.425 -26.063 1.00 65.56 334 SER A C 1
ATOM 2422 O O . SER A 1 334 ? 26.603 8.238 -25.085 1.00 65.56 334 SER A O 1
ATOM 2424 N N . LEU A 1 335 ? 26.866 8.419 -27.317 1.00 79.12 335 LEU A N 1
ATOM 2425 C CA . LEU A 1 335 ? 25.521 7.982 -27.687 1.00 79.12 335 LEU A CA 1
ATOM 2426 C C . LEU A 1 335 ? 25.320 6.498 -27.323 1.00 79.12 335 LEU A C 1
ATOM 2428 O O . LEU A 1 335 ? 26.299 5.745 -27.360 1.00 79.12 335 LEU A O 1
ATOM 2432 N N . PRO A 1 336 ? 24.080 6.061 -27.029 1.00 87.44 336 PRO A N 1
ATOM 2433 C CA . PRO A 1 336 ? 23.787 4.648 -26.822 1.00 87.44 336 PRO A CA 1
ATOM 2434 C C . PRO A 1 336 ? 24.238 3.803 -28.013 1.00 87.44 336 PRO A C 1
ATOM 2436 O O . PRO A 1 336 ? 23.968 4.128 -29.172 1.00 87.44 336 PRO A O 1
ATOM 2439 N N . VAL A 1 337 ? 24.901 2.689 -27.716 1.00 91.00 337 VAL A N 1
ATOM 2440 C CA . VAL A 1 337 ? 25.297 1.683 -28.701 1.00 91.00 337 VAL A CA 1
ATOM 2441 C C . VAL A 1 337 ? 24.259 0.571 -28.706 1.00 91.00 337 VAL A C 1
ATOM 2443 O O . VAL A 1 337 ? 23.974 -0.031 -27.674 1.00 91.00 337 VAL A O 1
ATOM 2446 N N . TYR A 1 338 ? 23.718 0.279 -29.885 1.00 93.94 338 TYR A N 1
ATOM 2447 C CA . TYR A 1 338 ? 22.742 -0.786 -30.087 1.00 93.94 338 TYR A CA 1
ATOM 2448 C C . TYR A 1 338 ? 23.445 -2.025 -30.628 1.00 93.94 338 TYR A C 1
ATOM 2450 O O . TYR A 1 338 ? 24.217 -1.949 -31.586 1.00 93.94 338 TYR A O 1
ATOM 2458 N N . SER A 1 339 ? 23.164 -3.174 -30.028 1.00 94.81 339 SER A N 1
ATOM 2459 C CA . SER A 1 339 ? 23.633 -4.468 -30.514 1.00 94.81 339 SER A CA 1
ATOM 2460 C C . SER A 1 339 ? 22.534 -5.519 -30.420 1.00 94.81 339 SER A C 1
ATOM 2462 O O . SER A 1 339 ? 21.568 -5.367 -29.671 1.00 94.81 339 SER A O 1
ATOM 2464 N N . HIS A 1 340 ? 22.687 -6.597 -31.186 1.00 94.62 340 HIS A N 1
ATOM 2465 C CA . HIS A 1 340 ? 21.735 -7.702 -31.217 1.00 94.62 340 HIS A CA 1
ATOM 2466 C C . HIS A 1 340 ? 22.446 -8.994 -30.852 1.00 94.62 340 HIS A C 1
ATOM 2468 O O . HIS A 1 340 ? 23.461 -9.351 -31.451 1.00 94.62 340 HIS A O 1
ATOM 2474 N N . SER A 1 341 ? 21.924 -9.700 -29.855 1.00 93.88 341 SER A N 1
ATOM 2475 C CA . SER A 1 341 ? 22.537 -10.920 -29.334 1.00 93.88 341 SER A CA 1
ATOM 2476 C C . SER A 1 341 ? 21.455 -11.884 -28.874 1.00 93.88 341 SER A C 1
ATOM 2478 O O . SER A 1 341 ? 20.582 -11.512 -28.097 1.00 93.88 341 SER A O 1
ATOM 2480 N N . HIS A 1 342 ? 21.501 -13.125 -29.369 1.00 92.75 342 HIS A N 1
ATOM 2481 C CA . HIS A 1 342 ? 20.577 -14.203 -28.986 1.00 92.75 342 HIS A CA 1
ATOM 2482 C C . HIS A 1 342 ? 19.080 -13.845 -29.104 1.00 92.75 342 HIS A C 1
ATOM 2484 O O . HIS A 1 342 ? 18.266 -14.308 -28.313 1.00 92.75 342 HIS A O 1
ATOM 2490 N N . GLY A 1 343 ? 18.710 -13.026 -30.095 1.00 92.50 343 GLY A N 1
ATOM 2491 C CA . GLY A 1 343 ? 17.323 -12.588 -30.306 1.00 92.50 343 GLY A CA 1
ATOM 2492 C C . GLY A 1 343 ? 16.886 -11.387 -29.460 1.00 92.50 343 GLY A C 1
ATOM 2493 O O . GLY A 1 343 ? 15.722 -11.011 -29.529 1.00 92.50 343 GLY A O 1
ATOM 2494 N N . ASN A 1 344 ? 17.800 -10.776 -28.705 1.00 96.81 344 ASN A N 1
ATOM 2495 C CA . ASN A 1 344 ? 17.548 -9.575 -27.912 1.00 96.81 344 ASN A CA 1
ATOM 2496 C C . ASN A 1 344 ? 18.216 -8.353 -28.546 1.00 96.81 344 ASN A C 1
ATOM 2498 O O . ASN A 1 344 ? 19.280 -8.480 -29.164 1.00 96.81 344 ASN A O 1
ATOM 2502 N N . THR A 1 345 ? 17.660 -7.172 -28.291 1.00 97.38 345 THR A N 1
ATOM 2503 C CA . THR A 1 345 ? 18.363 -5.898 -28.463 1.00 97.38 345 THR A CA 1
ATOM 2504 C C . THR A 1 345 ? 18.988 -5.499 -27.136 1.00 97.38 345 THR A C 1
ATOM 2506 O O . THR A 1 345 ? 18.328 -5.515 -26.100 1.00 97.38 345 THR A O 1
ATOM 2509 N N . ILE A 1 346 ? 20.261 -5.123 -27.173 1.00 96.75 346 ILE A N 1
ATOM 2510 C CA . ILE A 1 346 ? 21.008 -4.604 -26.031 1.00 96.75 346 ILE A CA 1
ATOM 2511 C C . ILE A 1 346 ? 21.383 -3.160 -26.350 1.00 96.75 346 ILE A C 1
ATOM 2513 O O . ILE A 1 346 ? 22.048 -2.899 -27.356 1.00 96.75 346 ILE A O 1
ATOM 2517 N N . ILE A 1 347 ? 20.945 -2.241 -25.496 1.00 94.44 347 ILE A N 1
ATOM 2518 C CA . ILE A 1 347 ? 21.279 -0.819 -25.544 1.00 94.44 347 ILE A CA 1
ATOM 2519 C C . ILE A 1 347 ? 22.318 -0.569 -24.455 1.00 94.44 347 ILE A C 1
ATOM 2521 O O . ILE A 1 347 ? 22.026 -0.743 -23.274 1.00 94.44 347 ILE A O 1
ATOM 2525 N N . THR A 1 348 ? 23.531 -0.197 -24.846 1.00 92.56 348 THR A N 1
ATOM 2526 C CA . THR A 1 348 ? 24.652 0.041 -23.931 1.00 92.56 348 THR A CA 1
ATOM 2527 C C . THR A 1 348 ? 24.981 1.525 -23.893 1.00 92.56 348 THR A C 1
ATOM 2529 O O . THR A 1 348 ? 25.249 2.121 -24.937 1.00 92.56 348 THR A O 1
ATOM 2532 N N . PHE A 1 349 ? 24.991 2.109 -22.697 1.00 87.44 349 PHE A N 1
ATOM 2533 C CA . PHE A 1 349 ? 25.367 3.513 -22.489 1.00 87.44 349 PHE A CA 1
ATOM 2534 C C . PHE A 1 349 ? 26.832 3.633 -22.078 1.00 87.44 349 PHE A C 1
ATOM 2536 O O . PHE A 1 349 ? 27.560 4.479 -22.595 1.00 87.44 349 PHE A O 1
ATOM 2543 N N . ASP A 1 350 ? 27.272 2.733 -21.200 1.00 87.44 350 ASP A N 1
ATOM 2544 C CA . ASP A 1 350 ? 28.653 2.596 -20.756 1.00 87.44 350 ASP A CA 1
ATOM 2545 C C . ASP A 1 350 ? 28.920 1.167 -20.241 1.00 87.44 350 ASP A C 1
ATOM 2547 O O . ASP A 1 350 ? 28.139 0.247 -20.479 1.00 87.44 350 ASP A O 1
ATOM 2551 N N . ALA A 1 351 ? 30.057 0.948 -19.576 1.00 88.12 351 ALA A N 1
ATOM 2552 C CA . ALA A 1 351 ? 30.453 -0.371 -19.079 1.00 88.12 351 ALA A CA 1
ATOM 2553 C C . ALA A 1 351 ? 29.570 -0.919 -17.936 1.00 88.12 351 ALA A C 1
ATOM 2555 O O . ALA A 1 351 ? 29.690 -2.098 -17.602 1.00 88.12 351 ALA A O 1
ATOM 2556 N N . HIS A 1 352 ? 28.730 -0.084 -17.326 1.00 89.38 352 HIS A N 1
ATOM 2557 C CA . HIS A 1 352 ? 27.885 -0.411 -16.177 1.00 89.38 352 HIS A CA 1
ATOM 2558 C C . HIS A 1 352 ? 26.392 -0.361 -16.516 1.00 89.38 352 HIS A C 1
ATOM 2560 O O . HIS A 1 352 ? 25.613 -1.066 -15.875 1.00 89.38 352 HIS A O 1
ATOM 2566 N N . ASP A 1 353 ? 26.012 0.441 -17.514 1.00 91.44 353 ASP A N 1
ATOM 2567 C CA . ASP A 1 353 ? 24.620 0.703 -17.874 1.00 91.44 353 ASP A CA 1
ATOM 2568 C C . ASP A 1 353 ? 24.200 -0.003 -19.173 1.00 91.44 353 ASP A C 1
ATOM 2570 O O . ASP A 1 353 ? 24.668 0.319 -20.276 1.00 91.44 353 ASP A O 1
ATOM 2574 N N . THR A 1 354 ? 23.259 -0.943 -19.047 1.00 94.88 354 THR A N 1
ATOM 2575 C CA . THR A 1 354 ? 22.644 -1.670 -20.162 1.00 94.88 354 THR A CA 1
ATOM 2576 C C . THR A 1 354 ? 21.129 -1.814 -20.013 1.00 94.88 354 THR A C 1
ATOM 2578 O O . THR A 1 354 ? 20.597 -2.015 -18.922 1.00 94.88 354 THR A O 1
ATOM 2581 N N . ILE A 1 355 ? 20.425 -1.765 -21.146 1.00 96.38 355 ILE A N 1
ATOM 2582 C CA . ILE A 1 355 ? 19.008 -2.125 -21.260 1.00 96.38 355 ILE A CA 1
ATOM 2583 C C . ILE A 1 355 ? 18.901 -3.299 -22.223 1.00 96.38 355 ILE A C 1
ATOM 2585 O O . ILE A 1 355 ? 19.314 -3.205 -23.379 1.00 96.38 355 ILE A O 1
ATOM 2589 N N . THR A 1 356 ? 18.326 -4.403 -21.757 1.00 98.00 356 THR A N 1
ATOM 2590 C CA . THR A 1 356 ? 18.056 -5.583 -22.582 1.00 98.00 356 THR A CA 1
ATOM 2591 C C . THR A 1 356 ? 16.573 -5.661 -22.918 1.00 98.00 356 THR A C 1
ATOM 2593 O O . THR A 1 356 ? 15.745 -5.866 -22.032 1.00 98.00 356 THR A O 1
ATOM 2596 N N . LEU A 1 357 ? 16.245 -5.549 -24.204 1.00 97.81 357 LEU A N 1
ATOM 2597 C CA . LEU A 1 357 ? 14.910 -5.782 -24.751 1.00 97.81 357 LEU A CA 1
ATOM 2598 C C . LEU A 1 357 ? 14.822 -7.241 -25.211 1.00 97.81 357 LEU A C 1
ATOM 2600 O O . LEU A 1 357 ? 15.419 -7.632 -26.221 1.00 97.81 357 LEU A O 1
ATOM 2604 N N . VAL A 1 358 ? 14.126 -8.065 -24.434 1.00 97.56 358 VAL A N 1
ATOM 2605 C CA . VAL A 1 358 ? 14.112 -9.522 -24.607 1.00 97.56 358 VAL A CA 1
ATOM 2606 C C . VAL A 1 358 ? 13.207 -9.923 -25.766 1.00 97.56 358 VAL A C 1
ATOM 2608 O O . VAL A 1 358 ? 12.024 -9.591 -25.776 1.00 97.56 358 VAL A O 1
ATOM 2611 N N . GLY A 1 359 ? 13.750 -10.682 -26.720 1.00 95.62 359 GLY A N 1
ATOM 2612 C CA . GLY A 1 359 ? 13.007 -11.178 -27.882 1.00 95.62 359 GLY A CA 1
ATOM 2613 C C . GLY A 1 359 ? 12.691 -10.114 -28.938 1.00 95.62 359 GLY A C 1
ATOM 2614 O O . GLY A 1 359 ? 11.879 -10.367 -29.827 1.00 95.62 359 GLY A O 1
ATOM 2615 N N . VAL A 1 360 ? 13.308 -8.933 -28.851 1.00 92.69 360 VAL A N 1
ATOM 2616 C CA . VAL A 1 360 ? 13.055 -7.803 -29.751 1.00 92.69 360 VAL A CA 1
ATOM 2617 C C . VAL A 1 360 ? 14.273 -7.549 -30.629 1.00 92.69 360 VAL A C 1
ATOM 2619 O O . VAL A 1 360 ? 15.400 -7.527 -30.145 1.00 92.69 360 VAL A O 1
ATOM 2622 N N . ASN A 1 361 ? 14.044 -7.306 -31.921 1.00 89.62 361 ASN A N 1
ATOM 2623 C CA . ASN A 1 361 ? 15.041 -6.735 -32.824 1.00 89.62 361 ASN A CA 1
ATOM 2624 C C . ASN A 1 361 ? 14.690 -5.266 -33.093 1.00 89.62 361 ASN A C 1
ATOM 2626 O O . ASN A 1 361 ? 14.080 -4.922 -34.104 1.00 89.62 361 ASN A O 1
ATOM 2630 N N . TYR A 1 362 ? 15.008 -4.414 -32.123 1.00 87.69 362 TYR A N 1
ATOM 2631 C CA . TYR A 1 362 ? 14.743 -2.984 -32.164 1.00 87.69 362 TYR A CA 1
ATOM 2632 C C . TYR A 1 362 ? 15.887 -2.260 -32.875 1.00 87.69 362 TYR A C 1
ATOM 2634 O O . TYR A 1 362 ? 17.065 -2.500 -32.594 1.00 87.69 362 TYR A O 1
ATOM 2642 N N . THR A 1 363 ? 15.528 -1.372 -33.799 1.00 79.06 363 THR A N 1
ATOM 2643 C CA . THR A 1 363 ? 16.439 -0.412 -34.424 1.00 79.06 363 THR A CA 1
ATOM 2644 C C . THR A 1 363 ? 15.806 0.965 -34.248 1.00 79.06 363 THR A C 1
ATOM 2646 O O . THR A 1 363 ? 14.675 1.135 -34.705 1.00 79.06 363 THR A O 1
ATOM 2649 N N . PRO A 1 364 ? 16.467 1.921 -33.574 1.00 75.00 364 PRO A N 1
ATOM 2650 C CA . PRO A 1 364 ? 15.920 3.266 -33.426 1.00 75.00 364 PRO A CA 1
ATOM 2651 C C . PRO A 1 364 ? 15.733 3.903 -34.812 1.00 75.00 364 PRO A C 1
ATOM 2653 O O . PRO A 1 364 ? 16.633 3.819 -35.652 1.00 75.00 364 PRO A O 1
ATOM 2656 N N . THR A 1 365 ? 14.557 4.483 -35.054 1.00 61.31 365 THR A N 1
ATOM 2657 C CA . THR A 1 365 ? 14.207 5.187 -36.302 1.00 61.31 365 THR A CA 1
ATOM 2658 C C . THR A 1 365 ? 14.542 6.662 -36.250 1.00 61.31 365 THR A C 1
ATOM 2660 O O . THR A 1 365 ? 14.278 7.263 -35.183 1.00 61.31 365 THR A O 1
#

pLDDT: mean 89.44, std 12.06, range [45.34, 98.94]

Organism: NCBI:txid576611

Sequence (365 aa):
MKTINKPFTIADALGLSYIGNQADNAGITENGNYDISSSFKIALGNGNNDAIISNGSGNINNNHISFGNGDDDFVLTNYGNINGNTISFGSGMYDFVYIGGIGSITGNSISFGSGSFGTVQTNGSITNNNIHFNDLSSNIYGDFVAAGDISITSSITSNHITFGDASGDSVYGGSVFNVLITNNAIRFGNGSNDNVGTYSGSITGNTIQFGNGNSDYVKSFTNQIANNNITMGNGNGDFVSASTLSNNHITMGNGNGDYIYANGLGGNNIINIGSGSFNTIDVSTNDKITVGVGGSDAFIFKQTSVGSIGNVTITGFNGANDPLFFDAFTNANSLPVYSHSHGNTIITFDAHDTITLVGVNYTPT

Radius of gyration: 24.92 Å; chains: 1; bounding box: 63×29×77 Å

Secondary structure (DSSP, 8-state):
-EEE-S---HHHHHTTS-PPTT-TT-EEEE-SS--EESS-EEE--S-TT-EEEE-TT--EES-EEE--S-SS-EEEESSS-EES-EEE--S-SS-EEEESSS--EES-EEEE-S-S--EEEESS-EES-EEEE---TT-SS--EEEE--SSS--EEES-EEE--S-SS-EEEE-SSS--EEES-EEE--S-SS-EEEESSS-EES-EEE--S-SS-EEEESSSEEES-EEE--S-TT-EEE-SEEES-EEE-TT-SS-EEE-TT-EE--EEE-TT-SS-EEEE-BT-EEE--SS---EEEEE--STTSS-EEEEES--TTT--EEEE--SS-SSPPEEEEETTEEEEESSSS-EEEEET------